Protein AF-A0A2N5XMN2-F1 (afdb_monomer_lite)

pLDDT: mean 73.24, std 20.42, range [25.7, 94.94]

Foldseek 3Di:
DPDDVQLVVQLVLLVVLVQPDDPVLSSLVSVVDDPLRSVVLVVCSVVPDDSVNSNLLSLLQSLQQLLCCLPVVDGQDPPHAPVNLVVLLFQALDFPVLVVPDDPPDDPDDDDDDDDDDDDDDPPPPPPPPTYHDPSSQVSCVVVVSDDDPGHDQLVSSVVSLVSSVVVCVSVVHDHCSPPPVNVVSSVVSNVSNVPPDDDPDPDDCDPVNLVVVLVVLVPVPDDDDPDPDDPPDDDDDDDDDDPDRPDVVSNVVSVVVNVLSCVCVVVPRDDPVCSVPDDPVVVD

InterPro domains:
  IPR010998 Integrase/recombinase, N-terminal [G3DSA:1.10.150.130] (38-196)

Structure (mmCIF, N/CA/C/O backbone):
data_AF-A0A2N5XMN2-F1
#
_entry.id   AF-A0A2N5XMN2-F1
#
loop_
_atom_site.group_PDB
_atom_site.id
_atom_site.type_symbol
_atom_site.label_atom_id
_atom_site.label_alt_id
_atom_site.label_comp_id
_atom_site.label_asym_id
_atom_site.label_entity_id
_atom_site.label_seq_id
_atom_site.pdbx_PDB_ins_code
_atom_site.Cartn_x
_atom_site.Cartn_y
_atom_site.Cartn_z
_atom_site.occupancy
_atom_site.B_iso_or_equiv
_atom_site.auth_seq_id
_atom_site.auth_comp_id
_atom_site.auth_asym_id
_atom_site.auth_atom_id
_atom_site.pdbx_PDB_model_num
ATOM 1 N N . MET A 1 1 ? -25.967 13.474 -7.944 1.00 39.44 1 MET A N 1
ATOM 2 C CA . MET A 1 1 ? -24.648 13.353 -7.290 1.00 39.44 1 MET A CA 1
ATOM 3 C C . MET A 1 1 ? -24.380 14.666 -6.585 1.00 39.44 1 MET A C 1
ATOM 5 O O . MET A 1 1 ? -24.323 15.682 -7.261 1.00 39.44 1 MET A O 1
ATOM 9 N N . ILE A 1 2 ? -24.330 14.676 -5.255 1.00 46.75 2 ILE A N 1
ATOM 10 C CA . ILE A 1 2 ? -23.926 15.871 -4.506 1.00 46.75 2 ILE A CA 1
ATOM 11 C C . ILE A 1 2 ? -22.403 15.944 -4.647 1.00 46.75 2 ILE A C 1
ATOM 13 O O . ILE A 1 2 ? -21.714 15.072 -4.123 1.00 46.75 2 ILE A O 1
ATOM 17 N N . GLN A 1 3 ? -21.891 16.904 -5.420 1.00 57.50 3 GLN A N 1
ATOM 18 C CA . GLN A 1 3 ? -20.454 17.178 -5.456 1.00 57.50 3 GLN A CA 1
ATOM 19 C C . GLN A 1 3 ? -20.042 17.704 -4.083 1.00 57.50 3 GLN A C 1
ATOM 21 O O . GLN A 1 3 ? -20.628 18.667 -3.587 1.00 57.50 3 GLN A O 1
ATOM 26 N N . ASN A 1 4 ? -19.089 17.027 -3.443 1.00 78.25 4 ASN A N 1
ATOM 27 C CA . ASN A 1 4 ? -18.505 17.488 -2.195 1.00 78.25 4 ASN A CA 1
ATOM 28 C C . ASN A 1 4 ? -17.216 18.242 -2.550 1.00 78.25 4 ASN A C 1
ATOM 30 O O . ASN A 1 4 ? -16.200 17.588 -2.797 1.00 78.25 4 ASN A O 1
ATOM 34 N N . PRO A 1 5 ? -17.231 19.589 -2.558 1.00 79.38 5 PRO A N 1
ATOM 35 C CA . PRO A 1 5 ? -16.099 20.384 -3.034 1.00 79.38 5 PRO A CA 1
ATOM 36 C C . PRO A 1 5 ? -14.819 20.139 -2.222 1.00 79.38 5 PRO A C 1
ATOM 38 O O . PRO A 1 5 ? -13.719 20.320 -2.736 1.00 79.38 5 PRO A O 1
ATOM 41 N N . VAL A 1 6 ? -14.945 19.683 -0.969 1.00 82.12 6 VAL A N 1
ATOM 42 C CA . VAL A 1 6 ? -13.801 19.313 -0.125 1.00 82.12 6 VAL A CA 1
ATOM 43 C C . VAL A 1 6 ? -13.138 18.029 -0.628 1.00 82.12 6 VAL A C 1
ATOM 45 O O . VAL A 1 6 ? -11.915 17.946 -0.684 1.00 82.12 6 VAL A O 1
ATOM 48 N N . ILE A 1 7 ? -13.930 17.028 -1.020 1.00 82.19 7 ILE A N 1
ATOM 49 C CA . ILE A 1 7 ? -13.408 15.759 -1.548 1.00 82.19 7 ILE A CA 1
ATOM 50 C C . ILE A 1 7 ? -12.783 15.975 -2.926 1.00 82.19 7 ILE A C 1
ATOM 52 O O . ILE A 1 7 ? -11.699 15.454 -3.176 1.00 82.19 7 ILE A O 1
ATOM 56 N N . ASP A 1 8 ? -13.406 16.793 -3.775 1.00 83.88 8 ASP A N 1
ATOM 57 C CA . ASP A 1 8 ? -12.879 17.113 -5.105 1.00 83.88 8 ASP A CA 1
ATOM 58 C C . ASP A 1 8 ? -11.503 17.803 -5.012 1.00 83.88 8 ASP A C 1
ATOM 60 O O . ASP A 1 8 ? -10.560 17.406 -5.698 1.00 83.88 8 ASP A O 1
ATOM 64 N N . ALA A 1 9 ? -11.339 18.754 -4.083 1.00 83.75 9 ALA A N 1
ATOM 65 C CA . ALA A 1 9 ? -10.052 19.408 -3.835 1.00 83.75 9 ALA A CA 1
ATOM 66 C C . ALA A 1 9 ? -8.975 18.429 -3.330 1.00 83.75 9 ALA A C 1
ATOM 68 O O . ALA A 1 9 ? -7.818 18.491 -3.750 1.00 83.75 9 ALA A O 1
ATOM 69 N N . LYS A 1 10 ? -9.341 17.490 -2.447 1.00 84.69 10 LYS A N 1
ATOM 70 C CA . LYS A 1 10 ? -8.421 16.443 -1.974 1.00 84.69 10 LYS A CA 1
ATOM 71 C C . LYS A 1 10 ? -8.000 15.491 -3.090 1.00 84.69 10 LYS A C 1
ATOM 73 O O . LYS A 1 10 ? -6.836 15.099 -3.137 1.00 84.69 10 LYS A O 1
ATOM 78 N N . ILE A 1 11 ? -8.918 15.126 -3.984 1.00 82.31 11 ILE A N 1
ATOM 79 C CA . ILE A 1 11 ? -8.619 14.288 -5.153 1.00 82.31 11 ILE A CA 1
ATOM 80 C C . ILE A 1 11 ? -7.582 14.981 -6.040 1.00 82.31 11 ILE A C 1
ATOM 82 O O . ILE A 1 11 ? -6.567 14.369 -6.366 1.00 82.31 11 ILE A O 1
ATOM 86 N N . GLU A 1 12 ? -7.771 16.267 -6.344 1.00 83.81 12 GLU A N 1
ATOM 87 C CA . GLU A 1 12 ? -6.815 17.044 -7.143 1.00 83.81 12 GLU A CA 1
ATOM 88 C C . GLU A 1 12 ? -5.423 17.092 -6.488 1.00 83.81 12 GLU A C 1
ATOM 90 O O . GLU A 1 12 ? -4.398 16.901 -7.149 1.00 83.81 12 GLU A O 1
ATOM 95 N N . GLN A 1 13 ? -5.370 17.277 -5.165 1.00 82.81 13 GLN A N 1
ATOM 96 C CA . GLN A 1 13 ? -4.113 17.250 -4.415 1.00 82.81 13 GLN A CA 1
ATOM 97 C C . GLN A 1 13 ? -3.420 15.882 -4.482 1.00 82.81 13 GLN A C 1
ATOM 99 O O . GLN A 1 13 ? -2.195 15.834 -4.615 1.00 82.81 13 GLN A O 1
ATOM 104 N N . LEU A 1 14 ? -4.177 14.783 -4.409 1.00 81.44 14 LEU A N 1
ATOM 105 C CA . LEU A 1 14 ? -3.651 13.418 -4.512 1.00 81.44 14 LEU A CA 1
ATOM 106 C C . LEU A 1 14 ? -3.166 13.091 -5.932 1.00 81.44 14 LEU A C 1
ATOM 108 O O . LEU A 1 14 ? -2.101 12.488 -6.086 1.00 81.44 14 LEU A O 1
ATOM 112 N N . ASP A 1 15 ? -3.879 13.539 -6.965 1.00 78.50 15 ASP A N 1
ATOM 113 C CA . ASP A 1 15 ? -3.453 13.390 -8.362 1.00 78.50 15 ASP A CA 1
ATOM 114 C C . ASP A 1 15 ? -2.147 14.160 -8.629 1.00 78.50 15 ASP A C 1
ATOM 116 O O . ASP A 1 15 ? -1.221 13.644 -9.271 1.00 78.50 15 ASP A O 1
ATOM 120 N N . GLY A 1 16 ? -2.014 15.353 -8.036 1.00 74.62 16 GLY A N 1
ATOM 121 C CA . GLY A 1 16 ? -0.799 16.173 -8.073 1.00 74.62 16 GLY A CA 1
ATOM 122 C C . GLY A 1 16 ? 0.448 15.500 -7.478 1.00 74.62 16 GLY A C 1
ATOM 123 O O . GLY A 1 16 ? 1.570 15.900 -7.792 1.00 74.62 16 GLY A O 1
ATOM 124 N N . LEU A 1 17 ? 0.290 14.436 -6.679 1.00 73.69 17 LEU A N 1
ATOM 125 C CA . LEU A 1 17 ? 1.398 13.640 -6.131 1.00 73.69 17 LEU A CA 1
ATOM 126 C C . LEU A 1 17 ? 1.978 12.621 -7.132 1.00 73.69 17 LEU A C 1
ATOM 128 O O . LEU A 1 17 ? 2.863 11.830 -6.788 1.00 73.69 17 LEU A O 1
ATOM 132 N N . GLY A 1 18 ? 1.499 12.608 -8.380 1.00 61.44 18 GLY A N 1
ATOM 133 C CA . GLY A 1 18 ? 2.014 11.734 -9.438 1.00 61.44 18 GLY A CA 1
ATOM 134 C C . GLY A 1 18 ? 1.550 10.280 -9.320 1.00 61.44 18 GLY A C 1
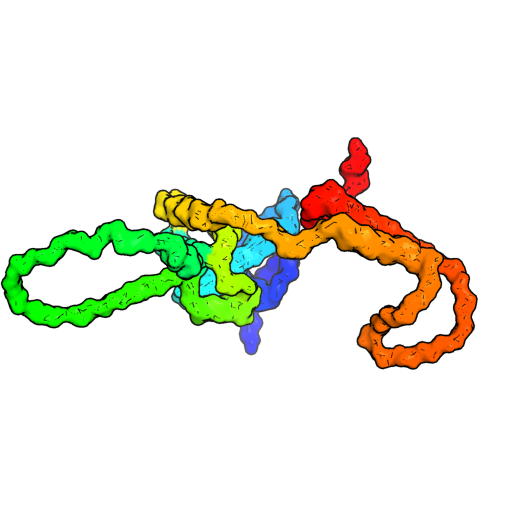ATOM 135 O O . GLY A 1 18 ? 2.073 9.387 -10.007 1.00 61.44 18 GLY A O 1
ATOM 136 N N . ALA A 1 19 ? 0.559 10.009 -8.472 1.00 61.38 19 ALA A N 1
ATOM 137 C CA . ALA A 1 19 ? -0.173 8.760 -8.511 1.00 61.38 19 ALA A CA 1
ATOM 138 C C . ALA A 1 19 ? -1.419 8.944 -9.357 1.00 61.38 19 ALA A C 1
ATOM 140 O O . ALA A 1 19 ? -2.445 9.396 -8.884 1.00 61.38 19 ALA A O 1
ATOM 141 N N . ILE A 1 20 ? -1.322 8.529 -10.615 1.00 63.88 20 ILE A N 1
ATOM 142 C CA . ILE A 1 20 ? -2.507 8.281 -11.427 1.00 63.88 20 ILE A CA 1
ATOM 143 C C . ILE A 1 20 ? -3.245 7.117 -10.754 1.00 63.88 20 ILE A C 1
ATOM 145 O O . ILE A 1 20 ? -2.835 5.955 -10.873 1.00 63.88 20 ILE A O 1
ATOM 149 N N . LEU A 1 21 ? -4.265 7.439 -9.964 1.00 65.69 21 LEU A N 1
ATOM 150 C CA . LEU A 1 21 ? -5.133 6.480 -9.295 1.00 65.69 21 LEU A CA 1
ATOM 151 C C . LEU A 1 21 ? -6.457 6.404 -10.070 1.00 65.69 21 LEU A C 1
ATOM 153 O O . LEU A 1 21 ? -6.901 7.404 -10.625 1.00 65.69 21 LEU A O 1
ATOM 157 N N . PRO A 1 22 ? -7.114 5.233 -10.136 1.00 72.44 22 PRO A N 1
ATOM 158 C CA . PRO A 1 22 ? -8.503 5.176 -10.581 1.00 72.44 22 PRO A CA 1
ATOM 159 C C . PRO A 1 22 ? -9.373 6.100 -9.716 1.00 72.44 22 PRO A C 1
ATOM 161 O O . PRO A 1 22 ? -9.159 6.152 -8.503 1.00 72.44 22 PRO A O 1
ATOM 164 N N . LEU A 1 23 ? -10.352 6.780 -10.322 1.00 72.12 23 LEU A N 1
ATOM 165 C CA . LEU A 1 23 ? -11.169 7.809 -9.661 1.00 72.12 23 LEU A CA 1
ATOM 166 C C . LEU A 1 23 ? -11.790 7.318 -8.342 1.00 72.12 23 LEU A C 1
ATOM 168 O O . LEU A 1 23 ? -11.690 7.995 -7.323 1.00 72.12 23 LEU A O 1
ATOM 172 N N . ASP A 1 24 ? -12.326 6.096 -8.319 1.00 76.12 24 ASP A N 1
ATOM 173 C CA . ASP A 1 24 ? -12.922 5.505 -7.111 1.00 76.12 24 ASP A CA 1
ATOM 174 C C . ASP A 1 24 ? -11.919 5.397 -5.952 1.00 76.12 24 ASP A C 1
ATOM 176 O O . ASP A 1 24 ? -12.262 5.610 -4.789 1.00 76.12 24 ASP A O 1
ATOM 180 N N . ARG A 1 25 ? -10.647 5.124 -6.265 1.00 78.94 25 ARG A N 1
ATOM 181 C CA . ARG A 1 25 ? -9.574 5.009 -5.272 1.00 78.94 25 ARG A CA 1
ATOM 182 C C . ARG A 1 25 ? -9.124 6.372 -4.762 1.00 78.94 25 ARG A C 1
ATOM 184 O O . ARG A 1 25 ? -8.814 6.492 -3.579 1.00 78.94 25 ARG A O 1
ATOM 191 N N . ALA A 1 26 ? -9.073 7.375 -5.636 1.00 79.38 26 ALA A N 1
ATOM 192 C CA . ALA A 1 26 ? -8.776 8.743 -5.228 1.00 79.38 26 ALA A CA 1
ATOM 193 C C . ALA A 1 26 ? -9.859 9.260 -4.268 1.00 79.38 26 ALA A C 1
ATOM 195 O O . ALA A 1 26 ? -9.528 9.783 -3.207 1.00 79.38 26 ALA A O 1
ATOM 196 N N . THR A 1 27 ? -11.134 8.992 -4.566 1.00 82.94 27 THR A N 1
ATOM 197 C CA . THR A 1 27 ? -12.270 9.332 -3.695 1.00 82.94 27 THR A CA 1
ATOM 198 C C . THR A 1 27 ? -12.190 8.638 -2.333 1.00 82.94 27 THR A C 1
ATOM 200 O O . THR A 1 27 ? -12.336 9.290 -1.299 1.00 82.94 27 THR A O 1
ATOM 203 N N . GLN A 1 28 ? -11.902 7.330 -2.304 1.00 82.50 28 GLN A N 1
ATOM 204 C CA . GLN A 1 28 ? -11.719 6.586 -1.048 1.00 82.50 28 GLN A CA 1
ATOM 205 C C . GLN A 1 28 ? -10.594 7.186 -0.194 1.00 82.50 28 GLN A C 1
ATOM 207 O O . GLN A 1 28 ? -10.786 7.461 0.989 1.00 82.50 28 GLN A O 1
ATOM 212 N N . LEU A 1 29 ? -9.432 7.456 -0.792 1.00 85.00 29 LEU A N 1
ATOM 213 C CA . LEU A 1 29 ? -8.304 8.051 -0.073 1.00 85.00 29 LEU A CA 1
ATOM 214 C C . LEU A 1 29 ? -8.588 9.477 0.398 1.00 85.00 29 LEU A C 1
ATOM 216 O O . LEU A 1 29 ? -8.233 9.813 1.523 1.00 85.00 29 LEU A O 1
ATOM 220 N N . ALA A 1 30 ? -9.261 10.290 -0.415 1.00 86.50 30 ALA A N 1
ATOM 221 C CA . ALA A 1 30 ? -9.682 11.636 -0.041 1.00 86.50 30 ALA A CA 1
ATOM 222 C C . ALA A 1 30 ? -10.625 11.632 1.174 1.00 86.50 30 ALA A C 1
ATOM 224 O O . ALA A 1 30 ? -10.563 12.536 2.006 1.00 86.50 30 ALA A O 1
ATOM 225 N N . SER A 1 31 ? -11.468 10.602 1.309 1.00 87.00 31 SER A N 1
ATOM 226 C CA . SER A 1 31 ? -12.313 10.432 2.497 1.00 87.00 31 SER A CA 1
ATOM 227 C C . SER A 1 31 ? -11.548 9.931 3.728 1.00 87.00 31 SER A C 1
ATOM 229 O O . SER A 1 31 ? -11.885 10.311 4.846 1.00 87.00 31 SER A O 1
ATOM 231 N N . LEU A 1 32 ? -10.509 9.111 3.535 1.00 87.06 32 LEU A N 1
ATOM 232 C CA . LEU A 1 32 ? -9.733 8.505 4.621 1.00 87.06 32 LEU A CA 1
ATOM 233 C C . LEU A 1 32 ? -8.690 9.457 5.229 1.00 87.06 32 LEU A C 1
ATOM 235 O O . LEU A 1 32 ? -8.435 9.417 6.438 1.00 87.06 32 LEU A O 1
ATOM 239 N N . LEU A 1 33 ? -8.024 10.244 4.384 1.00 87.81 33 LEU A N 1
ATOM 240 C CA . LEU A 1 33 ? -6.886 11.079 4.764 1.00 87.81 33 LEU A CA 1
ATOM 241 C C . LEU A 1 33 ? -7.349 12.440 5.294 1.00 87.81 33 LEU A C 1
ATOM 243 O O . LEU A 1 33 ? -8.211 13.101 4.701 1.00 87.81 33 LEU A O 1
ATOM 247 N N . SER A 1 34 ? -6.756 12.873 6.409 1.00 88.38 34 SER A N 1
ATOM 248 C CA . SER A 1 34 ? -6.935 14.240 6.904 1.00 88.38 34 SER A CA 1
ATOM 249 C C . SER A 1 34 ? -6.203 15.238 6.001 1.00 88.38 34 SER A C 1
ATOM 251 O O . SER A 1 34 ? -5.373 14.857 5.172 1.00 88.38 34 SER A O 1
ATOM 253 N N . ASP A 1 35 ? -6.501 16.526 6.161 1.00 87.81 35 ASP A N 1
ATOM 254 C CA . ASP A 1 35 ? -5.778 17.581 5.438 1.00 87.81 35 ASP A CA 1
ATOM 255 C C . ASP A 1 35 ? -4.286 17.578 5.817 1.00 87.81 35 ASP A C 1
ATOM 257 O O . ASP A 1 35 ? -3.423 17.696 4.947 1.00 87.81 35 ASP A O 1
ATOM 261 N N . ASP A 1 36 ? -3.979 17.314 7.090 1.00 86.69 36 ASP A N 1
ATOM 262 C CA . ASP A 1 36 ? -2.607 17.198 7.598 1.00 86.69 36 ASP A CA 1
ATOM 263 C C . ASP A 1 36 ? -1.856 15.994 7.006 1.00 86.69 36 ASP A C 1
ATOM 265 O O . ASP A 1 36 ? -0.665 16.093 6.691 1.00 86.69 36 ASP A O 1
ATOM 269 N N . ASP A 1 37 ? -2.537 14.859 6.790 1.00 88.81 37 ASP A N 1
ATOM 270 C CA . ASP A 1 37 ? -1.939 13.701 6.116 1.00 88.81 37 ASP A CA 1
ATOM 271 C C . ASP A 1 37 ? -1.575 14.050 4.667 1.00 88.81 37 ASP A C 1
ATOM 273 O O . ASP A 1 37 ? -0.504 13.677 4.180 1.00 88.81 37 ASP A O 1
ATOM 277 N N . ILE A 1 38 ? -2.455 14.774 3.966 1.00 87.38 38 ILE A N 1
ATOM 278 C CA . ILE A 1 38 ? -2.233 15.181 2.574 1.00 87.38 38 ILE A CA 1
ATOM 279 C C . ILE A 1 38 ? -1.092 16.200 2.489 1.00 87.38 38 ILE A C 1
ATOM 281 O O . ILE A 1 38 ? -0.233 16.083 1.606 1.00 87.38 38 ILE A O 1
ATOM 285 N N . GLU A 1 39 ? -1.012 17.148 3.426 1.00 88.69 39 GLU A N 1
ATOM 286 C CA . GLU A 1 39 ? 0.120 18.074 3.492 1.00 88.69 39 GLU A CA 1
ATOM 287 C C . GLU A 1 39 ? 1.428 17.339 3.809 1.00 88.69 39 GLU A C 1
ATOM 289 O O . GLU A 1 39 ? 2.448 17.595 3.165 1.00 88.69 39 GLU A O 1
ATOM 294 N N . THR A 1 40 ? 1.400 16.351 4.707 1.00 88.56 40 THR A N 1
ATOM 295 C CA . THR A 1 40 ? 2.560 15.496 4.998 1.00 88.56 40 THR A CA 1
ATOM 296 C C . THR A 1 40 ? 3.012 14.733 3.751 1.00 88.56 40 THR A C 1
ATOM 298 O O . THR A 1 40 ? 4.204 14.716 3.430 1.00 88.56 40 THR A O 1
ATOM 301 N N . LEU A 1 41 ? 2.085 14.150 2.981 1.00 86.31 41 LEU A N 1
ATOM 302 C CA . LEU A 1 41 ? 2.398 13.463 1.723 1.00 86.31 41 LEU A CA 1
ATOM 303 C C . LEU A 1 41 ? 3.013 14.408 0.684 1.00 86.31 41 LEU A C 1
ATOM 305 O O . LEU A 1 41 ? 3.997 14.054 0.029 1.00 86.31 41 LEU A O 1
ATOM 309 N N . ARG A 1 42 ? 2.478 15.625 0.559 1.00 85.94 42 ARG A N 1
ATOM 310 C CA . ARG A 1 42 ? 3.032 16.679 -0.303 1.00 85.94 42 ARG A CA 1
ATOM 311 C C . ARG A 1 42 ? 4.427 17.100 0.127 1.00 85.94 42 ARG A C 1
ATOM 313 O O . ARG A 1 42 ? 5.306 17.242 -0.724 1.00 85.94 42 ARG A O 1
ATOM 320 N N . HIS A 1 43 ? 4.645 17.291 1.422 1.00 85.38 43 HIS A N 1
ATOM 321 C CA . HIS A 1 43 ? 5.958 17.614 1.961 1.00 85.38 43 HIS A CA 1
ATOM 322 C C . HIS A 1 43 ? 6.965 16.503 1.638 1.00 85.38 43 HIS A C 1
ATOM 324 O O . HIS A 1 43 ? 8.042 16.783 1.116 1.00 85.38 43 HIS A O 1
ATOM 330 N N . LEU A 1 44 ? 6.603 15.236 1.860 1.00 83.75 44 LEU A N 1
ATOM 331 C CA . LEU A 1 44 ? 7.460 14.089 1.543 1.00 83.75 44 LEU A CA 1
ATOM 332 C C . LEU A 1 44 ? 7.770 13.985 0.045 1.00 83.75 44 LEU A C 1
ATOM 334 O O . LEU A 1 44 ? 8.910 13.693 -0.323 1.00 83.75 44 LEU A O 1
ATOM 338 N N . ALA A 1 45 ? 6.792 14.269 -0.817 1.00 81.81 45 ALA A N 1
ATOM 339 C CA . ALA A 1 45 ? 7.001 14.338 -2.260 1.00 81.81 45 ALA A CA 1
ATOM 340 C C . ALA A 1 45 ? 8.024 15.427 -2.633 1.00 81.81 45 ALA A C 1
ATOM 342 O O . ALA A 1 45 ? 8.962 15.164 -3.387 1.00 81.81 45 ALA A O 1
ATOM 343 N N . LYS A 1 46 ? 7.893 16.630 -2.052 1.00 81.31 46 LYS A N 1
ATOM 344 C CA . LYS A 1 46 ? 8.829 17.752 -2.252 1.00 81.31 46 LYS A CA 1
ATOM 345 C C . LYS A 1 46 ? 10.226 17.460 -1.697 1.00 81.31 46 LYS A C 1
ATOM 347 O O . LYS A 1 46 ? 11.214 17.830 -2.322 1.00 81.31 46 LYS A O 1
ATOM 352 N N . ALA A 1 47 ? 10.312 16.762 -0.566 1.00 83.31 47 ALA A N 1
ATOM 353 C CA . ALA A 1 47 ? 11.564 16.368 0.082 1.00 83.31 47 ALA A CA 1
ATOM 354 C C . ALA A 1 47 ? 12.323 15.248 -0.662 1.00 83.31 47 ALA A C 1
ATOM 356 O O . ALA A 1 47 ? 13.369 14.797 -0.200 1.00 83.31 47 ALA A O 1
ATOM 357 N N . GLY A 1 48 ? 11.819 14.793 -1.815 1.00 73.31 48 GLY A N 1
ATOM 358 C CA . GLY A 1 48 ? 12.512 13.837 -2.677 1.00 73.31 48 GLY A CA 1
ATOM 359 C C . GLY A 1 48 ? 12.130 12.375 -2.448 1.00 73.31 48 GLY A C 1
ATOM 360 O O . GLY A 1 48 ? 12.836 11.485 -2.929 1.00 73.31 48 GLY A O 1
ATOM 361 N N . MET A 1 49 ? 11.013 12.085 -1.765 1.00 79.56 49 MET A N 1
ATOM 362 C CA . MET A 1 49 ? 10.451 10.735 -1.794 1.00 79.56 49 MET A CA 1
ATOM 363 C C . MET A 1 49 ? 10.130 10.361 -3.245 1.00 79.56 49 MET A C 1
ATOM 365 O O . MET A 1 49 ? 9.336 11.017 -3.916 1.00 79.56 49 MET A O 1
ATOM 369 N N . GLY A 1 50 ? 10.745 9.286 -3.744 1.00 76.56 50 GLY A N 1
ATOM 370 C CA . GLY A 1 50 ? 10.541 8.857 -5.125 1.00 76.56 50 GLY A CA 1
ATOM 371 C C . GLY A 1 50 ? 9.063 8.585 -5.424 1.00 76.56 50 GLY A C 1
ATOM 372 O O . GLY A 1 50 ? 8.385 7.909 -4.647 1.00 76.56 50 GLY A O 1
ATOM 373 N N . ALA A 1 51 ? 8.580 9.035 -6.588 1.00 74.88 51 ALA A N 1
ATOM 374 C CA . ALA A 1 51 ? 7.179 8.897 -7.011 1.00 74.88 51 ALA A CA 1
ATOM 375 C C . ALA A 1 51 ? 6.646 7.452 -6.928 1.00 74.88 51 ALA A C 1
ATOM 377 O O . ALA A 1 51 ? 5.459 7.220 -6.710 1.00 74.88 51 ALA A O 1
ATOM 378 N N . ASN A 1 52 ? 7.525 6.455 -7.071 1.00 78.31 52 ASN A N 1
ATOM 379 C CA . ASN A 1 52 ? 7.158 5.053 -6.902 1.00 78.31 52 ASN A CA 1
ATOM 380 C C . ASN A 1 52 ? 6.825 4.685 -5.448 1.00 78.31 52 ASN A C 1
ATOM 382 O O . ASN A 1 52 ? 5.872 3.949 -5.217 1.00 78.31 52 ASN A O 1
ATOM 386 N N . SER A 1 53 ? 7.588 5.188 -4.477 1.00 82.88 53 SER A N 1
ATOM 387 C CA . SER A 1 53 ? 7.339 4.947 -3.052 1.00 82.88 53 SER A CA 1
ATOM 388 C C . SER A 1 53 ? 6.032 5.599 -2.614 1.00 82.88 53 SER A C 1
ATOM 390 O O . SER A 1 53 ? 5.222 4.956 -1.952 1.00 82.88 53 SER A O 1
ATOM 392 N N . LEU A 1 54 ? 5.781 6.826 -3.078 1.00 83.69 54 LEU A N 1
ATOM 393 C CA . LEU A 1 54 ? 4.543 7.553 -2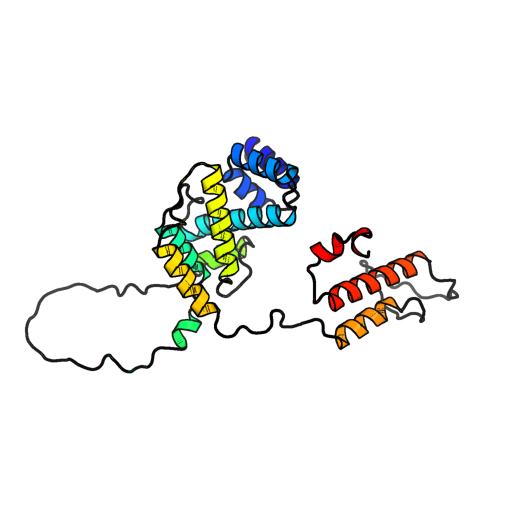.804 1.00 83.69 54 LEU A CA 1
ATOM 394 C C . LEU A 1 54 ? 3.327 6.828 -3.402 1.00 83.69 54 LEU A C 1
ATOM 396 O O . LEU A 1 54 ? 2.355 6.545 -2.701 1.00 83.69 54 LEU A O 1
ATOM 400 N N . ARG A 1 55 ? 3.422 6.404 -4.670 1.00 81.88 55 ARG A N 1
ATOM 401 C CA . ARG A 1 55 ? 2.390 5.585 -5.325 1.00 81.88 55 ARG A CA 1
ATOM 402 C C . ARG A 1 55 ? 2.159 4.254 -4.608 1.00 81.88 55 ARG A C 1
ATOM 404 O O . ARG A 1 55 ? 1.016 3.824 -4.478 1.00 81.88 55 ARG A O 1
ATOM 411 N N . ALA A 1 56 ? 3.222 3.596 -4.147 1.00 85.06 56 ALA A N 1
ATOM 412 C CA . ALA A 1 56 ? 3.125 2.340 -3.411 1.00 85.06 56 ALA A CA 1
ATOM 413 C C . ALA A 1 56 ? 2.434 2.518 -2.051 1.00 85.06 56 ALA A C 1
ATOM 415 O O . ALA A 1 56 ? 1.636 1.661 -1.674 1.00 85.06 56 ALA A O 1
ATOM 416 N N . LEU A 1 57 ? 2.709 3.623 -1.351 1.00 88.12 57 LEU A N 1
ATOM 417 C CA . LEU A 1 57 ? 2.057 3.978 -0.095 1.00 88.12 57 LEU A CA 1
ATOM 418 C C . LEU A 1 57 ? 0.564 4.251 -0.307 1.00 88.12 57 LEU A C 1
ATOM 420 O O . LEU A 1 57 ? -0.257 3.562 0.289 1.00 88.12 57 LEU A O 1
ATOM 424 N N . MET A 1 58 ? 0.191 5.142 -1.231 1.00 87.81 58 MET A N 1
ATOM 425 C CA . MET A 1 58 ? -1.226 5.413 -1.530 1.00 87.81 58 MET A CA 1
ATOM 426 C C . MET A 1 58 ? -1.974 4.168 -2.016 1.00 87.81 58 MET A C 1
ATOM 428 O O . MET A 1 58 ? -3.112 3.928 -1.617 1.00 87.81 58 MET A O 1
ATOM 432 N N . SER A 1 59 ? -1.335 3.328 -2.836 1.00 87.56 59 SER A N 1
ATOM 433 C CA . SER A 1 59 ? -1.940 2.068 -3.272 1.00 87.56 59 SER A CA 1
ATOM 434 C C . SER A 1 59 ? -2.189 1.106 -2.111 1.00 87.56 59 SER A C 1
ATOM 436 O O . SER A 1 59 ? -3.167 0.362 -2.154 1.00 87.56 59 SER A O 1
ATOM 438 N N . ASP A 1 60 ? -1.309 1.070 -1.112 1.00 92.06 60 ASP A N 1
ATOM 439 C CA . ASP A 1 60 ? -1.499 0.212 0.056 1.00 92.06 60 ASP A CA 1
ATOM 440 C C . ASP A 1 60 ? -2.601 0.729 0.967 1.00 92.06 60 ASP A C 1
ATOM 442 O O . ASP A 1 60 ? -3.365 -0.074 1.492 1.00 92.06 60 ASP A O 1
ATOM 446 N N . LEU A 1 61 ? -2.725 2.046 1.106 1.00 90.44 61 LEU A N 1
ATOM 447 C CA . LEU A 1 61 ? -3.797 2.662 1.880 1.00 90.44 61 LEU A CA 1
ATOM 448 C C . LEU A 1 61 ? -5.160 2.441 1.241 1.00 90.44 61 LEU A C 1
ATOM 450 O O . LEU A 1 61 ? -6.075 2.001 1.925 1.00 90.44 61 LEU A O 1
ATOM 454 N N . GLY A 1 62 ? -5.269 2.628 -0.077 1.00 89.94 62 GLY A N 1
ATOM 455 C CA . GLY A 1 62 ? -6.512 2.336 -0.793 1.00 89.94 62 GLY A CA 1
ATOM 456 C C . GLY A 1 62 ? -6.888 0.856 -0.686 1.00 89.94 62 GLY A C 1
ATOM 457 O O . GLY A 1 62 ? -8.058 0.512 -0.557 1.00 89.94 62 GLY A O 1
ATOM 458 N N . TYR A 1 63 ? -5.892 -0.035 -0.666 1.00 92.19 63 TYR A N 1
ATOM 459 C CA . TYR A 1 63 ? -6.137 -1.450 -0.409 1.00 92.19 63 TYR A CA 1
ATOM 460 C C . TYR A 1 63 ? -6.619 -1.716 1.024 1.00 92.19 63 TYR A C 1
ATOM 462 O O . TYR A 1 63 ? -7.550 -2.495 1.208 1.00 92.19 63 TYR A O 1
ATOM 470 N N . LEU A 1 64 ? -5.971 -1.129 2.037 1.00 93.69 64 LEU A N 1
ATOM 471 C CA . LEU A 1 64 ? -6.333 -1.319 3.446 1.00 93.69 64 LEU A CA 1
ATOM 472 C C . LEU A 1 64 ? -7.747 -0.808 3.733 1.00 93.69 64 LEU A C 1
ATOM 474 O O . LEU A 1 64 ? -8.500 -1.501 4.409 1.00 93.69 64 LEU A O 1
ATOM 478 N N . GLU A 1 65 ? -8.110 0.342 3.167 1.00 91.62 65 GLU A N 1
ATOM 479 C CA . GLU A 1 65 ? -9.451 0.923 3.256 1.00 91.62 65 GLU A CA 1
ATOM 480 C C . GLU A 1 65 ? -10.503 0.012 2.624 1.00 91.62 65 GLU A C 1
ATOM 482 O O . GLU A 1 65 ? -11.454 -0.396 3.288 1.00 91.62 65 GLU A O 1
ATOM 487 N N . GLY A 1 66 ? -10.297 -0.394 1.365 1.00 91.69 66 GLY A N 1
ATOM 488 C CA . GLY A 1 66 ? -11.219 -1.307 0.692 1.00 91.69 66 GLY A CA 1
ATOM 489 C C . GLY A 1 66 ? -11.332 -2.656 1.406 1.00 91.69 66 GLY A C 1
ATOM 490 O O . GLY A 1 66 ? -12.418 -3.227 1.489 1.00 91.69 66 GLY A O 1
ATOM 491 N N . TRP A 1 67 ? -10.237 -3.152 1.995 1.00 94.44 67 TRP A N 1
ATOM 492 C CA . TRP A 1 67 ? -10.270 -4.361 2.818 1.00 94.44 67 TRP A CA 1
ATOM 493 C C . TRP A 1 67 ? -11.043 -4.160 4.119 1.00 94.44 67 TRP A C 1
ATOM 495 O O . TRP A 1 67 ? -11.799 -5.056 4.484 1.00 94.44 67 TRP A O 1
ATOM 505 N N . ALA A 1 68 ? -10.886 -3.032 4.811 1.00 93.12 68 ALA A N 1
ATOM 506 C CA . ALA A 1 68 ? -11.649 -2.746 6.022 1.00 93.12 68 ALA A CA 1
ATOM 507 C C . ALA A 1 68 ? -13.151 -2.674 5.704 1.00 93.12 68 ALA A C 1
ATOM 509 O O . ALA A 1 68 ? -13.941 -3.403 6.306 1.00 93.12 68 ALA A O 1
ATOM 510 N N . LEU A 1 69 ? -13.528 -1.924 4.667 1.00 91.69 69 LEU A N 1
ATOM 511 C CA . LEU A 1 69 ? -14.916 -1.838 4.214 1.00 91.69 69 LEU A CA 1
ATOM 512 C C . LEU A 1 69 ? -15.487 -3.216 3.864 1.00 91.69 69 LEU A C 1
ATOM 514 O O . LEU A 1 69 ? -16.580 -3.553 4.306 1.00 91.69 69 LEU A O 1
ATOM 518 N N . ALA A 1 70 ? -14.733 -4.052 3.147 1.00 91.94 70 ALA A N 1
ATOM 519 C CA . ALA A 1 70 ? -15.183 -5.397 2.798 1.00 91.94 70 ALA A CA 1
ATOM 520 C C . ALA A 1 70 ? -15.234 -6.353 4.008 1.00 91.94 70 ALA A C 1
ATOM 522 O O . ALA A 1 70 ? -16.151 -7.156 4.125 1.00 91.94 70 ALA A O 1
ATOM 523 N N . ALA A 1 71 ? -14.250 -6.302 4.913 1.00 91.75 71 ALA A N 1
ATOM 524 C CA . ALA A 1 71 ? -14.069 -7.307 5.965 1.00 91.75 71 ALA A CA 1
ATOM 525 C C . ALA A 1 71 ? -14.765 -6.982 7.293 1.00 91.75 71 ALA A C 1
ATOM 527 O O . ALA A 1 71 ? -14.992 -7.900 8.093 1.00 91.75 71 ALA A O 1
ATOM 528 N N . ILE A 1 72 ? -15.009 -5.704 7.581 1.00 92.81 72 ILE A N 1
ATOM 529 C CA . ILE A 1 72 ? -15.666 -5.237 8.811 1.00 92.81 72 ILE A CA 1
ATOM 530 C C . ILE A 1 72 ? -16.831 -4.274 8.548 1.00 92.81 72 ILE A C 1
ATOM 532 O O . ILE A 1 72 ? -17.539 -3.938 9.491 1.00 92.81 72 ILE A O 1
ATOM 536 N N . GLY A 1 73 ? -17.071 -3.864 7.296 1.00 89.94 73 GLY A N 1
ATOM 537 C CA . GLY A 1 73 ? -18.199 -2.998 6.934 1.00 89.94 73 GLY A CA 1
ATOM 538 C C . GLY A 1 73 ? -17.997 -1.518 7.262 1.00 89.94 73 GLY A C 1
ATOM 539 O O . GLY A 1 73 ? -18.894 -0.715 7.026 1.00 89.94 73 GLY A O 1
ATOM 540 N N . THR A 1 74 ? -16.839 -1.142 7.805 1.00 89.81 74 THR A N 1
ATOM 541 C CA . THR A 1 74 ? -16.525 0.230 8.217 1.00 89.81 74 THR A CA 1
ATOM 542 C C . THR A 1 74 ? -15.212 0.700 7.594 1.00 89.81 74 THR A C 1
ATOM 544 O O . THR A 1 74 ? -14.361 -0.143 7.290 1.00 89.81 74 THR A O 1
ATOM 547 N N . PRO A 1 75 ? -15.011 2.025 7.450 1.00 88.75 75 PRO A N 1
ATOM 548 C CA . PRO A 1 75 ? -13.715 2.597 7.094 1.00 88.75 75 PRO A CA 1
ATOM 549 C C . PRO A 1 75 ? -12.593 2.113 8.015 1.00 88.75 75 PRO A C 1
ATOM 551 O O . PRO A 1 75 ? -12.850 1.655 9.138 1.00 88.75 75 PRO A O 1
ATOM 554 N N . LEU A 1 76 ? -11.346 2.228 7.554 1.00 89.38 76 LEU A N 1
ATOM 555 C CA . LEU A 1 76 ? -10.174 1.829 8.328 1.00 89.38 76 LEU A CA 1
ATOM 556 C C . LEU A 1 76 ? -10.156 2.585 9.673 1.00 89.38 76 LEU A C 1
ATOM 558 O O . LEU A 1 76 ? -10.139 3.817 9.672 1.00 89.38 76 LEU A O 1
ATOM 562 N N . PRO A 1 77 ? -10.182 1.887 10.824 1.00 87.19 77 PRO A N 1
ATOM 563 C CA . PRO A 1 77 ? -10.280 2.542 12.122 1.00 87.19 77 PRO A CA 1
ATOM 564 C C . PRO A 1 77 ? -8.941 3.129 12.571 1.00 87.19 77 PRO A C 1
ATOM 566 O O . PRO A 1 77 ? -7.866 2.607 12.257 1.00 87.19 77 PRO A O 1
ATOM 569 N N . TRP A 1 78 ? -9.037 4.184 13.379 1.00 85.56 78 TRP A N 1
ATOM 570 C CA . TRP A 1 78 ? -7.909 4.897 13.970 1.00 85.56 78 TRP A CA 1
ATOM 571 C C . TRP A 1 78 ? -8.196 5.112 15.467 1.00 85.56 78 TRP A C 1
ATOM 573 O O . TRP A 1 78 ? -9.170 5.796 15.783 1.00 85.56 78 TRP A O 1
ATOM 583 N N . PRO A 1 79 ? -7.402 4.544 16.395 1.00 89.12 79 PRO A N 1
ATOM 584 C CA . PRO A 1 79 ? -6.257 3.660 16.167 1.00 89.12 79 PRO A CA 1
ATOM 585 C C . PRO A 1 79 ? -6.667 2.254 15.694 1.00 89.12 79 PRO A C 1
ATOM 587 O O . PRO A 1 79 ? -7.757 1.766 15.987 1.00 89.12 79 PRO A O 1
ATOM 590 N N . ALA A 1 80 ? -5.760 1.576 14.990 1.00 89.38 80 ALA A N 1
ATOM 591 C CA . ALA A 1 80 ? -5.944 0.201 14.542 1.00 89.38 80 ALA A CA 1
ATOM 592 C C . ALA A 1 80 ? -5.944 -0.776 15.734 1.00 89.38 80 ALA A C 1
ATOM 594 O O . ALA A 1 80 ? -4.906 -0.926 16.398 1.00 89.38 80 ALA A O 1
ATOM 595 N N . PRO A 1 81 ? -7.057 -1.483 16.003 1.00 91.31 81 PRO A N 1
ATOM 596 C CA . PRO A 1 81 ? -7.113 -2.417 17.112 1.00 91.31 81 PRO A CA 1
ATOM 597 C C . PRO A 1 81 ? -6.342 -3.706 16.769 1.00 91.31 81 PRO A C 1
ATOM 599 O O . PRO A 1 81 ? -6.223 -4.114 15.609 1.00 91.31 81 PRO A O 1
ATOM 602 N N . GLN A 1 82 ? -5.750 -4.336 17.788 1.00 92.81 82 GLN A N 1
ATOM 603 C CA . GLN A 1 82 ? -4.825 -5.464 17.608 1.00 92.81 82 GLN A CA 1
ATOM 604 C C . GLN A 1 82 ? -5.471 -6.659 16.896 1.00 92.81 82 GLN A C 1
ATOM 606 O O . GLN A 1 82 ? -4.844 -7.308 16.057 1.00 92.81 82 GLN A O 1
ATOM 611 N N . ASP A 1 83 ? -6.719 -6.956 17.239 1.00 91.88 83 ASP A N 1
ATOM 612 C CA . ASP A 1 83 ? -7.525 -8.022 16.652 1.00 91.88 83 ASP A CA 1
ATOM 613 C C . ASP A 1 83 ? -7.766 -7.801 15.154 1.00 91.88 83 ASP A C 1
ATOM 615 O O . ASP A 1 83 ? -7.674 -8.753 14.378 1.00 91.88 83 ASP A O 1
ATOM 619 N N . LEU A 1 84 ? -7.971 -6.553 14.722 1.00 93.00 84 LEU A N 1
ATOM 620 C CA . LEU A 1 84 ? -8.098 -6.214 13.308 1.00 93.00 84 LEU A CA 1
ATOM 621 C C . LEU A 1 84 ? -6.781 -6.424 12.558 1.00 93.00 84 LEU A C 1
ATOM 623 O O . LEU A 1 84 ? -6.789 -6.961 11.451 1.00 93.00 84 LEU A O 1
ATOM 627 N N . ILE A 1 85 ? -5.642 -6.075 13.161 1.00 93.69 85 ILE A N 1
ATOM 628 C CA . ILE A 1 85 ? -4.333 -6.330 12.543 1.00 93.69 85 ILE A CA 1
ATOM 629 C C . ILE A 1 85 ? -4.079 -7.841 12.420 1.00 93.69 85 ILE A C 1
ATOM 631 O O . ILE A 1 85 ? -3.624 -8.321 11.380 1.00 93.69 85 ILE A O 1
ATOM 635 N N . LEU A 1 86 ? -4.423 -8.624 13.446 1.00 92.06 86 LEU A N 1
ATOM 636 C CA . LEU A 1 86 ? -4.328 -10.085 13.392 1.00 92.06 86 LEU A CA 1
ATOM 637 C C . LEU A 1 86 ? -5.293 -10.685 12.357 1.00 92.06 86 LEU A C 1
ATOM 639 O O . LEU A 1 86 ? -4.908 -11.602 11.629 1.00 92.06 86 LEU A O 1
ATOM 643 N N . LYS A 1 87 ? -6.512 -10.141 12.233 1.00 92.81 87 LYS A N 1
ATOM 644 C CA . LYS A 1 87 ? -7.480 -10.512 11.190 1.00 92.81 87 LYS A CA 1
ATOM 645 C C . LYS A 1 87 ? -6.927 -10.219 9.798 1.00 92.81 87 LYS A C 1
ATOM 647 O O . LYS A 1 87 ? -7.021 -11.077 8.923 1.00 92.81 87 LYS A O 1
ATOM 652 N N . PHE A 1 88 ? -6.295 -9.060 9.602 1.00 94.00 88 PHE A N 1
ATOM 653 C CA . PHE A 1 88 ? -5.617 -8.714 8.354 1.00 94.00 88 PHE A CA 1
ATOM 654 C C . PHE A 1 88 ? -4.559 -9.758 7.998 1.00 94.00 88 PHE A C 1
ATOM 656 O O . PHE A 1 88 ? -4.602 -10.331 6.911 1.00 94.00 88 PHE A O 1
ATOM 663 N N . ILE A 1 89 ? -3.656 -10.068 8.930 1.00 92.69 89 ILE A N 1
ATOM 664 C CA . ILE A 1 89 ? -2.602 -11.069 8.730 1.00 92.69 89 ILE A CA 1
ATOM 665 C C . ILE A 1 89 ? -3.210 -12.427 8.364 1.00 92.69 89 ILE A C 1
ATOM 667 O O . ILE A 1 89 ? -2.805 -13.028 7.370 1.00 92.69 89 ILE A O 1
ATOM 671 N N . ALA A 1 90 ? -4.222 -12.880 9.109 1.00 90.50 90 ALA A N 1
ATOM 672 C CA . ALA A 1 90 ? -4.894 -14.150 8.855 1.00 90.50 90 ALA A CA 1
ATOM 673 C C . ALA A 1 90 ? -5.572 -14.189 7.477 1.00 90.50 90 ALA A C 1
ATOM 675 O O . ALA A 1 90 ? -5.409 -15.165 6.754 1.00 90.50 90 ALA A O 1
ATOM 676 N N . HIS A 1 91 ? -6.276 -13.126 7.076 1.00 91.44 91 HIS A N 1
ATOM 677 C CA . HIS A 1 91 ? -6.907 -13.052 5.755 1.00 91.44 91 HIS A CA 1
ATOM 678 C C . HIS A 1 91 ? -5.880 -13.177 4.619 1.00 91.44 91 HIS A C 1
ATOM 680 O O . HIS A 1 91 ? -6.183 -13.738 3.572 1.00 91.44 91 HIS A O 1
ATOM 686 N N . HIS A 1 92 ? -4.670 -12.647 4.808 1.00 91.56 92 HIS A N 1
ATOM 687 C CA . HIS A 1 92 ? -3.718 -12.473 3.713 1.00 91.56 92 HIS A CA 1
ATOM 688 C C . HIS A 1 92 ? -2.640 -13.551 3.649 1.00 91.56 92 HIS A C 1
ATOM 690 O O . HIS A 1 92 ? -2.118 -13.791 2.565 1.00 91.56 92 HIS A O 1
ATOM 696 N N . LEU A 1 93 ? -2.288 -14.171 4.775 1.00 88.69 93 LEU A N 1
ATOM 697 C CA . LEU A 1 93 ? -1.200 -15.151 4.850 1.00 88.69 93 LEU A CA 1
ATOM 698 C C . LEU A 1 93 ? -1.680 -16.586 5.055 1.00 88.69 93 LEU A C 1
ATOM 700 O O . LEU A 1 93 ? -0.866 -17.503 4.981 1.00 88.69 93 LEU A O 1
ATOM 704 N N . TRP A 1 94 ? -2.969 -16.798 5.320 1.00 83.75 94 TRP A N 1
ATOM 705 C CA . TRP A 1 94 ? -3.495 -18.148 5.439 1.00 83.75 94 TRP A CA 1
ATOM 706 C C . TRP A 1 94 ? -3.525 -18.850 4.082 1.00 83.75 94 TRP A C 1
ATOM 708 O O . TRP A 1 94 ? -4.129 -18.355 3.129 1.00 83.75 94 TRP A O 1
ATOM 718 N N . ASP A 1 95 ? -2.919 -20.032 4.033 1.00 72.12 95 ASP A N 1
ATOM 719 C CA . ASP A 1 95 ? -2.963 -20.932 2.889 1.00 72.12 95 ASP A CA 1
ATOM 720 C C . ASP A 1 95 ? -3.680 -22.235 3.283 1.00 72.12 95 ASP A C 1
ATOM 722 O O . ASP A 1 95 ? -3.131 -23.011 4.073 1.00 72.12 95 ASP A O 1
ATOM 726 N N . PRO A 1 96 ? -4.885 -22.514 2.751 1.00 63.66 96 PRO A N 1
ATOM 727 C CA . PRO A 1 96 ? -5.596 -23.754 3.050 1.00 63.66 96 PRO A CA 1
ATOM 728 C C . PRO A 1 96 ? -4.868 -25.000 2.522 1.00 63.66 96 PRO A C 1
ATOM 730 O O . PRO A 1 96 ? -5.056 -26.082 3.073 1.00 63.66 96 PRO A O 1
ATOM 733 N N . SER A 1 97 ? -4.014 -24.864 1.497 1.00 59.00 97 SER A N 1
ATOM 734 C CA . SER A 1 97 ? -3.256 -25.983 0.917 1.00 59.00 97 SER A CA 1
ATOM 735 C C . SER A 1 97 ? -2.024 -26.371 1.742 1.00 59.00 97 SER A C 1
ATOM 737 O O . SER A 1 97 ? -1.579 -27.518 1.696 1.00 59.00 97 SER A O 1
ATOM 739 N N . ALA A 1 98 ? -1.511 -25.455 2.571 1.00 55.88 98 ALA A N 1
ATOM 740 C CA . ALA A 1 98 ? -0.388 -25.722 3.465 1.00 55.88 98 ALA A CA 1
ATOM 741 C C . ALA A 1 98 ? -0.775 -26.610 4.663 1.00 55.88 98 ALA A C 1
ATOM 743 O O . ALA A 1 98 ? 0.080 -27.324 5.186 1.00 55.88 98 ALA A O 1
ATOM 744 N N . THR A 1 99 ? -2.047 -26.602 5.084 1.00 49.75 99 THR A N 1
ATOM 745 C CA . THR A 1 99 ? -2.556 -27.453 6.178 1.00 49.75 99 THR A CA 1
ATOM 746 C C . THR A 1 99 ? -2.755 -28.908 5.741 1.00 49.75 99 THR A C 1
ATOM 748 O O . THR A 1 99 ? -2.612 -29.816 6.552 1.00 49.75 99 THR A O 1
ATOM 751 N N . SER A 1 100 ? -3.020 -29.157 4.454 1.00 39.53 100 SER A N 1
ATOM 752 C CA . SER A 1 100 ? -3.205 -30.511 3.905 1.00 39.53 100 SER A CA 1
ATOM 753 C C . SER A 1 100 ? -1.905 -31.319 3.797 1.00 39.53 100 SER A C 1
ATOM 755 O O . SER A 1 100 ? -1.960 -32.525 3.577 1.00 39.53 100 SER A O 1
ATOM 757 N N . ALA A 1 101 ? -0.744 -30.667 3.923 1.00 45.19 101 ALA A N 1
ATOM 758 C CA . ALA A 1 101 ? 0.560 -31.278 3.676 1.00 45.19 101 ALA A CA 1
ATOM 759 C C . ALA A 1 101 ? 1.291 -31.770 4.939 1.00 45.19 101 ALA A C 1
ATOM 761 O O . ALA A 1 101 ? 2.352 -32.367 4.798 1.00 45.19 101 ALA A O 1
ATOM 762 N N . GLU A 1 102 ? 0.780 -31.547 6.157 1.00 39.88 102 GLU A N 1
ATOM 763 C CA . GLU A 1 102 ? 1.452 -32.031 7.375 1.00 39.88 102 GLU A CA 1
ATOM 764 C C . GLU A 1 102 ? 0.517 -32.059 8.600 1.00 39.88 102 GLU A C 1
ATOM 766 O O . GLU A 1 102 ? 0.437 -31.114 9.381 1.00 39.88 102 GLU A O 1
ATOM 771 N N . VAL A 1 103 ? -0.160 -33.193 8.795 1.00 38.12 103 VAL A N 1
ATOM 772 C CA . VAL A 1 103 ? -0.414 -33.757 10.130 1.00 38.12 103 VAL A CA 1
ATOM 773 C C . VAL A 1 103 ? -0.116 -35.255 10.012 1.00 38.12 103 VAL A C 1
ATOM 775 O O . VAL A 1 103 ? -0.878 -35.958 9.345 1.00 38.12 103 VAL A O 1
ATOM 778 N N . PRO A 1 104 ? 0.975 -35.785 10.597 1.00 33.62 104 PRO A N 1
ATOM 779 C CA . PRO A 1 104 ? 1.092 -37.223 10.756 1.00 33.62 104 PRO A CA 1
ATOM 780 C C . PRO A 1 104 ? -0.039 -37.670 11.684 1.00 33.62 104 PRO A C 1
ATOM 782 O O . PRO A 1 104 ? -0.145 -37.214 12.822 1.00 33.62 104 PRO A O 1
ATOM 785 N N . ALA A 1 105 ? -0.905 -38.539 11.170 1.00 35.09 105 ALA A N 1
ATOM 786 C CA . ALA A 1 105 ? -2.103 -39.066 11.817 1.00 35.09 105 ALA A CA 1
ATOM 787 C C . ALA A 1 105 ? -1.808 -40.034 12.986 1.00 35.09 105 ALA A C 1
ATOM 789 O O . ALA A 1 105 ? -2.450 -41.070 13.125 1.00 35.09 105 ALA A O 1
ATOM 790 N N . ALA A 1 106 ? -0.833 -39.722 13.836 1.00 35.84 106 ALA A N 1
ATOM 791 C CA . ALA A 1 106 ? -0.451 -40.562 14.961 1.00 35.84 106 ALA A CA 1
ATOM 792 C C . ALA A 1 106 ? -0.063 -39.698 16.164 1.00 35.84 106 ALA A C 1
ATOM 794 O O . ALA A 1 106 ? 1.104 -39.352 16.305 1.00 35.84 106 ALA A O 1
ATOM 795 N N . THR A 1 107 ? -1.045 -39.311 16.991 1.00 35.47 107 THR A N 1
ATOM 796 C CA . THR A 1 107 ? -0.926 -39.099 18.462 1.00 35.47 107 THR A CA 1
ATOM 797 C C . THR A 1 107 ? -2.228 -38.586 19.103 1.00 35.47 107 THR A C 1
ATOM 799 O O . THR A 1 107 ? -2.214 -37.715 19.961 1.00 35.47 107 THR A O 1
ATOM 802 N N . VAL A 1 108 ? -3.384 -39.146 18.740 1.00 33.97 108 VAL A N 1
ATOM 803 C CA . VAL A 1 108 ? -4.593 -39.061 19.589 1.00 33.97 108 VAL A CA 1
ATOM 804 C C . VAL A 1 108 ? -5.391 -40.352 19.434 1.00 33.97 108 VAL A C 1
ATOM 806 O O . VAL A 1 108 ? -6.452 -40.404 18.823 1.00 33.97 108 VAL A O 1
ATOM 809 N N . ALA A 1 109 ? -4.813 -41.434 19.945 1.00 32.97 109 ALA A N 1
ATOM 810 C CA . ALA A 1 109 ? -5.517 -42.677 20.217 1.00 32.97 109 ALA A CA 1
ATOM 811 C C . ALA A 1 109 ? -4.998 -43.203 21.560 1.00 32.97 109 ALA A C 1
ATOM 813 O O . ALA A 1 109 ? -3.885 -43.718 21.620 1.00 32.97 109 ALA A O 1
ATOM 814 N N . ALA A 1 110 ? -5.811 -42.973 22.594 1.00 32.00 110 ALA A N 1
ATOM 815 C CA . ALA A 1 110 ? -5.751 -43.376 24.008 1.00 32.00 110 ALA A CA 1
ATOM 816 C C . ALA A 1 110 ? -6.022 -42.100 24.825 1.00 32.00 110 ALA A C 1
ATOM 818 O O . ALA A 1 110 ? -5.294 -41.128 24.688 1.00 32.00 110 ALA A O 1
ATOM 819 N N . GLU A 1 111 ? -7.096 -41.962 25.594 1.00 27.28 111 GLU A N 1
ATOM 820 C CA . GLU A 1 111 ? -7.727 -42.955 26.455 1.00 27.28 111 GLU A CA 1
ATOM 821 C C . GLU A 1 111 ? -9.256 -42.850 26.377 1.00 27.28 111 GLU A C 1
ATOM 823 O O . GLU A 1 111 ? -9.839 -41.771 26.473 1.00 27.28 111 GLU A O 1
ATOM 828 N N . VAL A 1 112 ? -9.903 -44.004 26.225 1.00 34.09 112 VAL A N 1
ATOM 829 C CA . VAL A 1 112 ? -11.312 -44.198 26.558 1.00 34.09 112 VAL A CA 1
ATOM 830 C C . VAL A 1 112 ? -11.310 -45.122 27.767 1.00 34.09 112 VAL A C 1
ATOM 832 O O . VAL A 1 112 ? -10.941 -46.285 27.634 1.00 34.09 112 VAL A O 1
ATOM 835 N N . SER A 1 113 ? -11.712 -44.604 28.923 1.00 30.78 113 SER A N 1
ATOM 836 C CA . SER A 1 113 ? -12.198 -45.409 30.042 1.00 30.78 113 SER A CA 1
ATOM 837 C C . SER A 1 113 ? -13.406 -44.710 30.648 1.00 30.78 113 SER A C 1
ATOM 839 O O . SER A 1 113 ? -13.411 -43.501 30.868 1.00 30.78 113 SER A O 1
ATOM 841 N N . ALA A 1 114 ? -14.455 -45.506 30.800 1.00 34.38 114 ALA A N 1
ATOM 842 C CA . A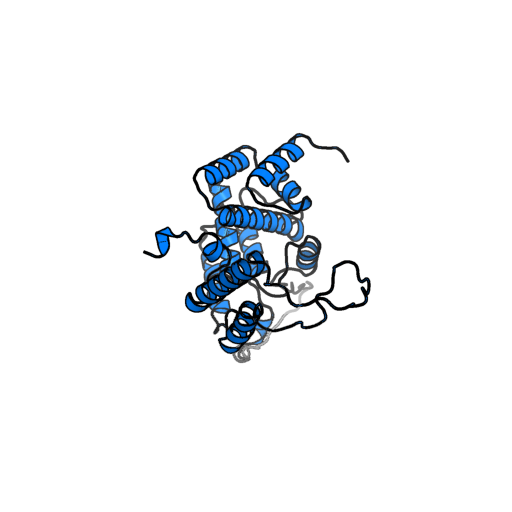LA A 1 114 ? -15.806 -45.139 31.173 1.00 34.38 114 ALA A CA 1
ATOM 843 C C . ALA A 1 114 ? -15.922 -44.680 32.636 1.00 34.38 114 ALA A C 1
ATOM 845 O O . ALA A 1 114 ? -15.189 -45.164 33.488 1.00 34.38 114 ALA A O 1
ATOM 846 N N . GLU A 1 115 ? -16.889 -43.810 32.937 1.00 27.80 115 GLU A N 1
ATOM 847 C CA . GLU A 1 115 ? -18.158 -44.206 33.573 1.00 27.80 115 GLU A CA 1
ATOM 848 C C . GLU A 1 115 ? -19.049 -42.990 33.901 1.00 27.80 115 GLU A C 1
ATOM 850 O O . GLU A 1 115 ? -18.585 -41.948 34.351 1.00 27.80 115 GLU A O 1
ATOM 855 N N . ASN A 1 116 ? -20.356 -43.221 33.734 1.00 26.91 116 ASN A N 1
ATOM 856 C CA . ASN A 1 116 ? -21.507 -42.582 34.381 1.00 26.91 116 ASN A CA 1
ATOM 857 C C . ASN A 1 116 ? -21.947 -41.151 34.017 1.00 26.91 116 ASN A C 1
ATOM 859 O O . ASN A 1 116 ? -21.273 -40.159 34.262 1.00 26.91 116 ASN A O 1
ATOM 863 N N . GLY A 1 117 ? -23.230 -41.071 33.636 1.00 25.70 117 GLY A N 1
ATOM 864 C CA . GLY A 1 117 ? -24.117 -40.002 34.101 1.00 25.70 117 GLY A CA 1
ATOM 865 C C . GLY A 1 117 ? -24.693 -39.094 33.021 1.00 25.70 117 GLY A C 1
ATOM 866 O O . GLY A 1 117 ? -24.083 -38.110 32.631 1.00 25.70 117 GLY A O 1
ATOM 867 N N . MET A 1 118 ? -25.918 -39.413 32.602 1.00 28.11 118 MET A N 1
ATOM 868 C CA . MET A 1 118 ? -26.966 -38.494 32.132 1.00 28.11 118 MET A CA 1
ATOM 869 C C . MET A 1 118 ? -26.751 -37.014 32.524 1.00 28.11 118 MET A C 1
ATOM 871 O O . MET A 1 118 ? -26.536 -36.760 33.703 1.00 28.11 118 MET A O 1
ATOM 875 N N . VAL A 1 119 ? -26.920 -36.068 31.580 1.00 29.16 119 VAL A N 1
ATOM 876 C CA . VAL A 1 119 ? -27.641 -34.772 31.725 1.00 29.16 119 VAL A CA 1
ATOM 877 C C . VAL A 1 119 ? -27.445 -33.889 30.471 1.00 29.16 119 VAL A C 1
ATOM 879 O O . VAL A 1 119 ? -26.344 -33.483 30.129 1.00 29.16 119 VAL A O 1
ATOM 882 N N . VAL A 1 120 ? -28.576 -33.612 29.812 1.00 29.72 120 VAL A N 1
ATOM 883 C CA . VAL A 1 120 ? -29.018 -32.342 29.197 1.00 29.72 120 VAL A CA 1
ATOM 884 C C . VAL A 1 120 ? -28.070 -31.579 28.253 1.00 29.72 120 VAL A C 1
ATOM 886 O O . VAL A 1 120 ? -27.109 -30.945 28.657 1.00 29.72 120 VAL A O 1
ATOM 889 N N . GLY A 1 121 ? -28.510 -31.507 26.990 1.00 36.28 121 GLY A N 1
ATOM 890 C CA . GLY A 1 121 ? -28.586 -30.287 26.182 1.00 36.28 121 GLY A CA 1
ATOM 891 C C . GLY A 1 121 ? -27.360 -29.380 26.109 1.00 36.28 121 GLY A C 1
ATOM 892 O O . GLY A 1 121 ? -27.132 -28.551 26.976 1.00 36.28 121 GLY A O 1
ATOM 893 N N . THR A 1 122 ? -26.691 -29.387 24.962 1.00 28.53 122 THR A N 1
ATOM 894 C CA . THR A 1 122 ? -26.319 -28.161 24.235 1.00 28.53 122 THR A CA 1
ATOM 895 C C . THR A 1 122 ? -25.753 -28.585 22.890 1.00 28.53 122 THR A C 1
ATOM 897 O O . THR A 1 122 ? -24.760 -29.301 22.813 1.00 28.53 122 THR A O 1
ATOM 900 N N . GLY A 1 123 ? -26.404 -28.164 21.804 1.00 31.19 123 GLY A N 1
ATOM 901 C CA . GLY A 1 123 ? -25.839 -28.285 20.468 1.00 31.19 123 GLY A CA 1
ATOM 902 C C . GLY A 1 123 ? -24.555 -27.468 20.414 1.00 31.19 123 GLY A C 1
ATOM 903 O O . GLY A 1 123 ? -24.598 -26.256 20.202 1.00 31.19 123 GLY A O 1
ATOM 904 N N . ALA A 1 124 ? -23.420 -28.125 20.641 1.00 32.97 124 ALA A N 1
ATOM 905 C CA . ALA A 1 124 ? -22.111 -27.567 20.386 1.00 32.97 124 ALA A CA 1
ATOM 906 C C . ALA A 1 124 ? -22.038 -27.291 18.882 1.00 32.97 124 ALA A C 1
ATOM 908 O O . ALA A 1 124 ? -21.721 -28.169 18.083 1.00 32.97 124 ALA A O 1
ATOM 909 N N . LYS A 1 125 ? -22.385 -26.062 18.481 1.00 36.31 125 LYS A N 1
ATOM 910 C CA . LYS A 1 125 ? -22.027 -25.534 17.169 1.00 36.31 125 LYS A CA 1
ATOM 911 C C . LYS A 1 125 ? -20.509 -25.596 17.109 1.00 36.31 125 LYS A C 1
ATOM 913 O O . LYS A 1 125 ? -19.832 -24.728 17.658 1.00 36.31 125 LYS A O 1
ATOM 918 N N . THR A 1 126 ? -19.976 -26.637 16.483 1.00 30.05 126 THR A N 1
ATOM 919 C CA . THR A 1 126 ? -18.573 -26.718 16.105 1.00 30.05 126 THR A CA 1
ATOM 920 C C . THR A 1 126 ? -18.325 -25.519 15.202 1.00 30.05 126 THR A C 1
ATOM 922 O O . THR A 1 126 ? -18.684 -25.526 14.028 1.00 30.05 126 THR A O 1
ATOM 925 N N . LYS A 1 127 ? -17.830 -24.422 15.783 1.00 40.12 127 LYS A N 1
ATOM 926 C CA . LYS A 1 127 ? -17.495 -23.197 15.066 1.00 40.12 127 LYS A CA 1
ATOM 927 C C . LYS A 1 127 ? -16.385 -23.583 14.106 1.00 40.12 127 LYS A C 1
ATOM 929 O O . LYS A 1 127 ? -15.227 -23.660 14.512 1.00 40.12 127 LYS A O 1
ATOM 934 N N . THR A 1 128 ? -16.740 -23.890 12.863 1.00 34.72 128 THR A N 1
ATOM 935 C CA . THR A 1 128 ? -15.785 -24.098 11.784 1.00 34.72 128 THR A CA 1
ATOM 936 C C . THR A 1 128 ? -14.976 -22.812 11.738 1.00 34.72 128 THR A C 1
ATOM 938 O O . THR A 1 128 ? -15.491 -21.760 11.361 1.00 34.72 128 THR A O 1
ATOM 941 N N . ARG A 1 129 ? -13.750 -22.837 12.271 1.00 47.44 129 ARG A N 1
ATOM 942 C CA . ARG A 1 129 ? -12.848 -21.692 12.193 1.00 47.44 129 ARG A CA 1
ATOM 943 C C . ARG A 1 129 ? -12.476 -21.599 10.722 1.00 47.44 129 ARG A C 1
ATOM 945 O O . ARG A 1 129 ? -11.557 -22.266 10.265 1.00 47.44 129 ARG A O 1
ATOM 952 N N . THR A 1 130 ? -13.264 -20.845 9.968 1.00 58.84 130 THR A N 1
ATOM 953 C CA . THR A 1 130 ? -12.969 -20.472 8.590 1.00 58.84 130 THR A CA 1
ATOM 954 C C . THR A 1 130 ? -11.735 -19.589 8.650 1.00 58.84 130 THR A C 1
ATOM 956 O O . THR A 1 130 ? -11.805 -18.398 8.948 1.00 58.84 130 THR A O 1
ATOM 959 N N . HIS A 1 131 ? -10.580 -20.224 8.522 1.00 70.06 131 HIS A N 1
ATOM 960 C CA . HIS A 1 131 ? -9.302 -19.548 8.483 1.00 70.06 131 HIS A CA 1
ATOM 961 C C . HIS A 1 131 ? -9.094 -18.943 7.084 1.00 70.06 131 HIS A C 1
ATOM 963 O O . HIS A 1 131 ? -9.486 -19.541 6.083 1.00 70.06 131 HIS A O 1
ATOM 969 N N . GLY A 1 132 ? -8.476 -17.762 7.018 1.00 84.12 132 GLY A N 1
ATOM 970 C CA . GLY A 1 132 ? -8.218 -17.045 5.766 1.00 84.12 132 GLY A CA 1
ATOM 971 C C . GLY A 1 132 ? -9.275 -16.013 5.385 1.00 84.12 132 GLY A C 1
ATOM 972 O O . GLY A 1 132 ? -10.166 -15.698 6.171 1.00 84.12 132 GLY A O 1
ATOM 973 N N . MET A 1 133 ? -9.107 -15.412 4.203 1.00 88.94 133 MET A N 1
ATOM 974 C CA . MET A 1 133 ? -10.013 -14.383 3.692 1.00 88.94 133 MET A CA 1
ATOM 975 C C . MET A 1 133 ? -11.339 -15.021 3.256 1.00 88.94 133 MET A C 1
ATOM 977 O O . MET A 1 133 ? -11.313 -15.894 2.386 1.00 88.94 133 MET A O 1
ATOM 981 N N . PRO A 1 134 ? -12.483 -14.583 3.812 1.00 90.06 134 PRO A N 1
ATOM 982 C CA . PRO A 1 134 ? -13.797 -15.009 3.344 1.00 90.06 134 PRO A CA 1
ATOM 983 C C . PRO A 1 134 ? -14.003 -14.716 1.849 1.00 90.06 134 PRO A C 1
ATOM 985 O O . PRO A 1 134 ? -13.438 -13.761 1.308 1.00 90.06 134 PRO A O 1
ATOM 988 N N . GLN A 1 135 ? -14.783 -15.559 1.168 1.00 87.00 135 GLN A N 1
ATOM 989 C CA . GLN A 1 135 ? -14.952 -15.487 -0.286 1.00 87.00 135 GLN A CA 1
ATOM 990 C C . GLN A 1 135 ? -15.638 -14.189 -0.733 1.00 87.00 135 GLN A C 1
ATOM 992 O O . GLN A 1 135 ? -15.181 -13.572 -1.690 1.00 87.00 135 GLN A O 1
ATOM 997 N N . ASP A 1 136 ? -16.656 -13.752 0.001 1.00 89.69 136 ASP A N 1
ATOM 998 C CA . ASP A 1 136 ? -17.372 -12.484 -0.168 1.00 89.69 136 ASP A CA 1
ATOM 999 C C . ASP A 1 136 ? -16.432 -11.272 -0.061 1.00 89.69 136 ASP A C 1
ATOM 1001 O O . ASP A 1 136 ? -16.457 -10.372 -0.904 1.00 89.69 136 ASP A O 1
ATOM 1005 N N . VAL A 1 137 ? -15.521 -11.285 0.919 1.00 90.94 137 VAL A N 1
ATOM 1006 C CA . VAL A 1 137 ? -14.491 -10.245 1.074 1.00 90.94 137 VAL A CA 1
ATOM 1007 C C . VAL A 1 137 ? -13.542 -10.251 -0.126 1.00 90.94 137 VAL A C 1
ATOM 1009 O O . VAL A 1 137 ? -13.211 -9.198 -0.672 1.00 90.94 137 VAL A O 1
ATOM 1012 N N . ALA A 1 138 ? -13.099 -11.433 -0.558 1.00 90.12 138 ALA A N 1
ATOM 1013 C CA . ALA A 1 138 ? -12.183 -11.567 -1.686 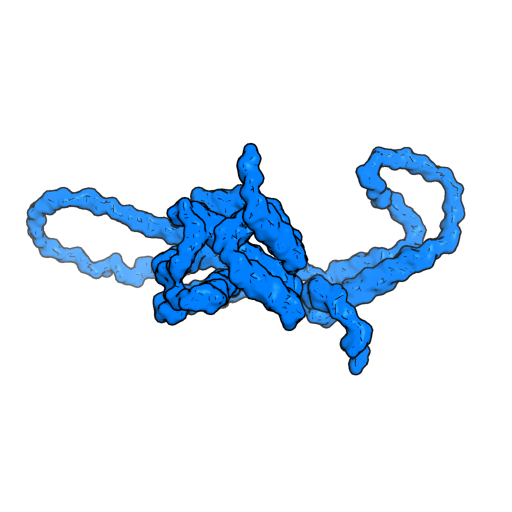1.00 90.12 138 ALA A CA 1
ATOM 1014 C C . ALA A 1 138 ? -12.828 -11.180 -3.029 1.00 90.12 138 ALA A C 1
ATOM 1016 O O . ALA A 1 138 ? -12.142 -10.636 -3.894 1.00 90.12 138 ALA A O 1
ATOM 1017 N N . GLU A 1 139 ? -14.117 -11.470 -3.215 1.00 90.19 139 GLU A N 1
ATOM 1018 C CA . GLU A 1 139 ? -14.918 -11.066 -4.376 1.00 90.19 139 GLU A CA 1
ATOM 1019 C C . GLU A 1 139 ? -15.097 -9.555 -4.414 1.00 90.19 139 GLU A C 1
ATOM 1021 O O . GLU A 1 139 ? -14.688 -8.935 -5.390 1.00 90.19 139 GLU A O 1
ATOM 1026 N N . THR A 1 140 ? -15.521 -8.950 -3.303 1.00 91.38 140 THR A N 1
ATOM 1027 C CA . THR A 1 140 ? -15.644 -7.489 -3.180 1.00 91.38 140 THR A CA 1
ATOM 1028 C C . THR A 1 140 ? -14.332 -6.780 -3.537 1.00 91.38 140 THR A C 1
ATOM 1030 O O . THR A 1 140 ? -14.312 -5.822 -4.310 1.00 91.38 140 THR A O 1
ATOM 1033 N N . LEU A 1 141 ? -13.198 -7.279 -3.031 1.00 90.75 141 LEU A N 1
ATOM 1034 C CA . LEU A 1 141 ? -11.883 -6.714 -3.347 1.00 90.75 141 LEU A CA 1
ATOM 1035 C C . LEU A 1 141 ? -11.453 -6.933 -4.804 1.00 90.75 141 LEU A C 1
ATOM 1037 O O . LEU A 1 141 ? -10.674 -6.136 -5.335 1.00 90.75 141 LEU A O 1
ATOM 1041 N N . ARG A 1 142 ? -11.903 -8.014 -5.449 1.00 90.19 142 ARG A N 1
ATOM 1042 C CA . ARG A 1 142 ? -11.647 -8.274 -6.874 1.00 90.19 142 ARG A CA 1
ATOM 1043 C C . ARG A 1 142 ? -12.480 -7.355 -7.759 1.00 90.19 142 ARG A C 1
ATOM 1045 O O . ARG A 1 142 ? -11.919 -6.786 -8.693 1.00 90.19 142 ARG A O 1
ATOM 1052 N N . ASP A 1 143 ? -13.746 -7.155 -7.417 1.00 88.38 143 ASP A N 1
ATOM 1053 C CA . ASP A 1 143 ? -14.666 -6.282 -8.148 1.00 88.38 143 ASP A CA 1
ATOM 1054 C C . ASP A 1 143 ? -14.206 -4.819 -8.091 1.00 88.38 143 ASP A C 1
ATOM 1056 O O . ASP A 1 143 ? -14.234 -4.110 -9.093 1.00 88.38 143 ASP A O 1
ATOM 1060 N N . GLN A 1 144 ? -13.642 -4.396 -6.955 1.00 84.62 144 GLN A N 1
ATOM 1061 C CA . GLN A 1 144 ? -12.993 -3.087 -6.795 1.00 84.62 144 GLN A CA 1
ATOM 1062 C C . GLN A 1 144 ? -11.589 -3.002 -7.439 1.00 84.62 144 GLN A C 1
ATOM 1064 O O . GLN A 1 144 ? -10.902 -1.981 -7.342 1.00 84.62 144 GLN A O 1
ATOM 1069 N N . GLY A 1 145 ? -11.094 -4.085 -8.049 1.00 85.25 145 GLY A N 1
ATOM 1070 C CA . GLY A 1 145 ? -9.765 -4.143 -8.665 1.00 85.25 145 GLY A CA 1
ATOM 1071 C C . GLY A 1 145 ? -8.591 -4.014 -7.680 1.00 85.25 145 GLY A C 1
ATOM 1072 O O . GLY A 1 145 ? -7.470 -3.691 -8.093 1.00 85.25 145 GLY A O 1
ATOM 1073 N N . LEU A 1 146 ? -8.824 -4.240 -6.382 1.00 85.38 146 LEU A N 1
ATOM 1074 C CA . LEU A 1 146 ? -7.828 -4.158 -5.304 1.00 85.38 146 LEU A CA 1
ATOM 1075 C C . LEU A 1 146 ? -7.070 -5.475 -5.106 1.00 85.38 146 LEU A C 1
ATOM 1077 O O . LEU A 1 146 ? -5.884 -5.467 -4.759 1.00 85.38 146 LEU A O 1
ATOM 1081 N N . LEU A 1 147 ? -7.725 -6.609 -5.355 1.00 87.38 147 LEU A N 1
ATOM 1082 C CA . LEU A 1 147 ? -7.135 -7.938 -5.230 1.00 87.38 147 LEU A CA 1
ATOM 1083 C C . LEU A 1 147 ? -6.960 -8.586 -6.606 1.00 87.38 147 LEU A C 1
ATOM 1085 O O . LEU A 1 147 ? -7.918 -8.784 -7.341 1.00 87.38 147 LEU A O 1
ATOM 1089 N N . ARG A 1 148 ? -5.718 -8.941 -6.954 1.00 81.00 148 ARG A N 1
ATOM 1090 C CA . ARG A 1 148 ? -5.388 -9.629 -8.219 1.00 81.00 148 ARG A CA 1
ATOM 1091 C C . ARG A 1 148 ? -5.036 -11.105 -8.033 1.00 81.00 148 ARG A C 1
ATOM 1093 O O . ARG A 1 148 ? -5.236 -11.903 -8.943 1.00 81.00 148 ARG A O 1
ATOM 1100 N N . SER A 1 149 ? -4.474 -11.472 -6.883 1.00 77.12 149 SER A N 1
ATOM 1101 C CA . SER A 1 149 ? -4.031 -12.837 -6.591 1.00 77.12 149 SER A CA 1
ATOM 1102 C C . SER A 1 149 ? -5.188 -13.702 -6.088 1.00 77.12 149 SER A C 1
ATOM 1104 O O . SER A 1 149 ? -5.987 -13.264 -5.266 1.00 77.12 149 SER A O 1
ATOM 1106 N N . LYS A 1 150 ? -5.253 -14.953 -6.563 1.00 71.12 150 LYS A N 1
ATOM 1107 C CA . LYS A 1 150 ? -6.215 -15.964 -6.085 1.00 71.12 150 LYS A CA 1
ATOM 1108 C C . LYS A 1 150 ? -5.751 -16.698 -4.816 1.00 71.12 150 LYS A C 1
ATOM 1110 O O . LYS A 1 150 ? -6.557 -17.369 -4.192 1.00 71.12 150 LYS A O 1
ATOM 1115 N N . GLY A 1 151 ? -4.469 -16.585 -4.465 1.00 74.88 151 GLY A N 1
ATOM 1116 C CA . GLY A 1 151 ? -3.847 -17.243 -3.312 1.00 74.88 151 GLY A CA 1
ATOM 1117 C C . GLY A 1 151 ? -3.334 -16.257 -2.255 1.00 74.88 151 GLY A C 1
ATOM 1118 O O . GLY A 1 151 ? -3.529 -15.044 -2.413 1.00 74.88 151 GLY A O 1
ATOM 1119 N N . PRO A 1 152 ? -2.662 -16.766 -1.203 1.00 83.69 152 PRO A N 1
ATOM 1120 C CA . PRO A 1 152 ? -2.110 -15.940 -0.136 1.00 83.69 152 PRO A CA 1
ATOM 1121 C C . PRO A 1 152 ? -1.132 -14.904 -0.694 1.00 83.69 152 PRO A C 1
ATOM 1123 O O . PRO A 1 152 ? -0.434 -15.121 -1.689 1.00 83.69 152 PRO A O 1
ATOM 1126 N N . HIS A 1 153 ? -1.078 -13.752 -0.036 1.00 87.38 153 HIS A N 1
ATOM 1127 C CA . HIS A 1 153 ? -0.099 -12.722 -0.350 1.00 87.38 153 HIS A CA 1
ATOM 1128 C C . HIS A 1 153 ? 1.294 -13.163 0.082 1.00 87.38 153 HIS A C 1
ATOM 1130 O O . HIS A 1 153 ? 1.469 -13.917 1.038 1.00 87.38 153 HIS A O 1
ATOM 1136 N N . ALA A 1 154 ? 2.316 -12.626 -0.582 1.00 85.50 154 ALA A N 1
ATOM 1137 C CA . ALA A 1 154 ? 3.675 -12.783 -0.088 1.00 85.50 154 ALA A CA 1
ATOM 1138 C C . ALA A 1 154 ? 3.797 -12.118 1.302 1.00 85.50 154 ALA A C 1
ATOM 1140 O O . ALA A 1 154 ? 3.316 -10.991 1.464 1.00 85.50 154 ALA A O 1
ATOM 1141 N N . PRO A 1 155 ? 4.498 -12.731 2.277 1.00 88.19 155 PRO A N 1
ATOM 1142 C CA . PRO A 1 155 ? 4.715 -12.120 3.590 1.00 88.19 155 PRO A CA 1
ATOM 1143 C C . PRO A 1 155 ? 5.288 -10.704 3.509 1.00 88.19 155 PRO A C 1
ATOM 1145 O O . PRO A 1 155 ? 4.802 -9.811 4.194 1.00 88.19 155 PRO A O 1
ATOM 1148 N N . ALA A 1 156 ? 6.219 -10.467 2.580 1.00 87.12 156 ALA A N 1
ATOM 1149 C CA . ALA A 1 156 ? 6.786 -9.145 2.319 1.00 87.12 156 ALA A CA 1
ATOM 1150 C C . ALA A 1 156 ? 5.734 -8.103 1.883 1.00 87.12 156 ALA A C 1
ATOM 1152 O O . ALA A 1 156 ? 5.867 -6.916 2.169 1.00 87.12 156 ALA A O 1
ATOM 1153 N N . THR A 1 157 ? 4.665 -8.517 1.192 1.00 90.75 157 THR A N 1
ATOM 1154 C CA . THR A 1 157 ? 3.560 -7.623 0.817 1.00 90.75 157 THR A CA 1
ATOM 1155 C C . THR A 1 157 ? 2.727 -7.236 2.034 1.00 90.75 157 THR A C 1
ATOM 1157 O O . THR A 1 157 ? 2.355 -6.070 2.161 1.00 90.75 157 THR A O 1
ATOM 1160 N N . VAL A 1 158 ? 2.449 -8.192 2.924 1.00 92.56 158 VAL A N 1
ATOM 1161 C CA . VAL A 1 158 ? 1.711 -7.940 4.171 1.00 92.56 158 VAL A CA 1
ATOM 1162 C C . VAL A 1 158 ? 2.535 -7.064 5.109 1.00 92.56 158 VAL A C 1
ATOM 1164 O O . VAL A 1 158 ? 2.020 -6.065 5.600 1.00 92.56 158 VAL A O 1
ATOM 1167 N N . GLU A 1 159 ? 3.824 -7.357 5.270 1.00 92.25 159 GLU A N 1
ATOM 1168 C CA . GLU A 1 159 ? 4.757 -6.550 6.061 1.00 92.25 159 GLU A CA 1
ATOM 1169 C C . GLU A 1 159 ? 4.836 -5.103 5.560 1.00 92.25 159 GLU A C 1
ATOM 1171 O O . GLU A 1 159 ? 4.681 -4.170 6.346 1.00 92.25 159 GLU A O 1
ATOM 1176 N N . ARG A 1 160 ? 4.974 -4.903 4.241 1.00 93.75 160 ARG A N 1
ATOM 1177 C CA . ARG A 1 160 ? 4.969 -3.565 3.630 1.00 93.75 160 ARG A CA 1
ATOM 1178 C C . ARG A 1 160 ? 3.687 -2.790 3.948 1.00 93.75 160 ARG A C 1
ATOM 1180 O O . ARG A 1 160 ? 3.761 -1.626 4.330 1.00 93.75 160 ARG A O 1
ATOM 1187 N N . ARG A 1 161 ? 2.519 -3.433 3.833 1.00 94.94 161 ARG A N 1
ATOM 1188 C CA . ARG A 1 161 ? 1.223 -2.801 4.140 1.00 94.94 161 ARG A CA 1
ATOM 1189 C C . ARG A 1 161 ? 1.096 -2.441 5.619 1.00 94.94 161 ARG A C 1
ATOM 1191 O O . ARG A 1 161 ? 0.662 -1.337 5.926 1.00 94.94 161 ARG A O 1
ATOM 1198 N N . LEU A 1 162 ? 1.523 -3.324 6.526 1.00 94.06 162 LEU A N 1
ATOM 1199 C CA . LEU A 1 162 ? 1.552 -3.038 7.966 1.00 94.06 162 LEU A CA 1
ATOM 1200 C C . LEU A 1 162 ? 2.500 -1.877 8.301 1.00 94.06 162 LEU A C 1
ATOM 1202 O O . LEU A 1 162 ? 2.160 -1.027 9.121 1.00 94.06 162 LEU A O 1
ATOM 1206 N N . ALA A 1 163 ? 3.656 -1.798 7.639 1.00 92.31 163 ALA A N 1
ATOM 1207 C CA . ALA A 1 163 ? 4.603 -0.701 7.819 1.00 92.31 163 ALA A CA 1
ATOM 1208 C C . ALA A 1 163 ? 4.034 0.646 7.338 1.00 92.31 163 ALA A C 1
ATOM 1210 O O . ALA A 1 163 ? 4.191 1.659 8.024 1.00 92.31 163 ALA A O 1
ATOM 1211 N N . HIS A 1 164 ? 3.339 0.670 6.197 1.00 92.19 164 HIS A N 1
ATOM 1212 C CA . HIS A 1 164 ? 2.650 1.872 5.716 1.00 92.19 164 HIS A CA 1
ATOM 1213 C C . HIS A 1 164 ? 1.493 2.279 6.636 1.00 92.19 164 HIS A C 1
ATOM 1215 O O . HIS A 1 164 ? 1.368 3.456 6.969 1.00 92.19 164 HIS A O 1
ATOM 1221 N N . TRP A 1 165 ? 0.714 1.315 7.131 1.00 92.69 165 TRP A N 1
ATOM 1222 C CA . TRP A 1 165 ? -0.361 1.582 8.087 1.00 92.69 165 TRP A CA 1
ATOM 1223 C C . TRP A 1 165 ? 0.167 2.160 9.410 1.00 92.69 165 TRP A C 1
ATOM 1225 O O . TRP A 1 165 ? -0.365 3.148 9.918 1.00 92.69 165 TRP A O 1
ATOM 1235 N N . SER A 1 166 ? 1.264 1.600 9.930 1.00 91.44 166 SER A N 1
ATOM 1236 C CA . SER A 1 166 ? 1.954 2.103 11.124 1.00 91.44 166 SER A CA 1
ATOM 1237 C C . SER A 1 166 ? 2.574 3.487 10.907 1.00 91.44 166 SER A C 1
ATOM 1239 O O . SER A 1 166 ? 2.591 4.300 11.827 1.00 91.44 166 SER A O 1
ATOM 1241 N N . THR A 1 167 ? 3.066 3.782 9.701 1.00 88.69 167 THR A N 1
ATOM 1242 C CA . THR A 1 167 ? 3.634 5.100 9.375 1.00 88.69 167 THR A CA 1
ATOM 1243 C C . THR A 1 167 ? 2.584 6.199 9.476 1.00 88.69 167 THR A C 1
ATOM 1245 O O . THR A 1 167 ? 2.857 7.222 10.092 1.00 88.69 167 THR A O 1
ATOM 1248 N N . LEU A 1 168 ? 1.375 5.956 8.969 1.00 86.88 168 LEU A N 1
ATOM 1249 C CA . LEU A 1 168 ? 0.269 6.908 9.082 1.00 86.88 168 LEU A CA 1
ATOM 1250 C C . LEU A 1 168 ? -0.217 7.105 10.517 1.00 86.88 168 LEU A C 1
ATOM 1252 O O . LEU A 1 168 ? -0.537 8.219 10.905 1.00 86.88 168 LEU A O 1
ATOM 1256 N N . HIS A 1 169 ? -0.203 6.049 11.333 1.00 89.19 169 HIS A N 1
ATOM 1257 C CA . HIS A 1 169 ? -0.480 6.184 12.765 1.00 89.19 169 HIS A CA 1
ATOM 1258 C C . HIS A 1 169 ? 0.500 7.141 13.442 1.00 89.19 169 HIS A C 1
ATOM 1260 O O . HIS A 1 169 ? 0.076 8.021 14.180 1.00 89.19 169 HIS A O 1
ATOM 1266 N N . ARG A 1 170 ? 1.794 7.031 13.118 1.00 86.94 170 ARG A N 1
ATOM 1267 C CA . ARG A 1 170 ? 2.809 7.952 13.643 1.00 86.94 170 ARG A CA 1
ATOM 1268 C C . ARG A 1 170 ? 2.605 9.392 13.180 1.00 86.94 170 ARG A C 1
ATOM 1270 O O . ARG A 1 170 ? 2.857 10.290 13.967 1.00 86.94 170 ARG A O 1
ATOM 1277 N N . TRP A 1 171 ? 2.164 9.619 11.940 1.00 87.12 171 TRP A N 1
ATOM 1278 C CA . TRP A 1 171 ? 1.853 10.975 11.458 1.00 87.12 171 TRP A CA 1
ATOM 1279 C C . TRP A 1 171 ? 0.693 11.610 12.218 1.00 87.12 171 TRP A C 1
ATOM 1281 O O . TRP A 1 171 ? 0.702 12.810 12.447 1.00 87.12 171 TRP A O 1
ATOM 1291 N N . ARG A 1 172 ? -0.266 10.791 12.655 1.00 87.19 172 ARG A N 1
ATOM 1292 C CA . ARG A 1 172 ? -1.415 11.218 13.457 1.00 87.19 172 ARG A CA 1
ATOM 1293 C C . ARG A 1 172 ? -1.152 11.192 14.967 1.00 87.19 172 ARG A C 1
ATOM 1295 O O . ARG A 1 172 ? -2.100 11.310 15.733 1.00 87.19 172 ARG A O 1
ATOM 1302 N N . GLU A 1 173 ? 0.096 10.973 15.389 1.00 87.56 173 GLU A N 1
ATOM 1303 C CA . GLU A 1 173 ? 0.488 10.836 16.802 1.00 87.56 173 GLU A CA 1
ATOM 1304 C C . GLU A 1 173 ? -0.302 9.746 17.560 1.00 87.56 173 GLU A C 1
ATOM 1306 O O . GLU A 1 173 ? -0.543 9.830 18.762 1.00 87.56 173 GLU A O 1
ATOM 1311 N N . LEU A 1 174 ? -0.712 8.692 16.847 1.00 86.00 174 LEU A N 1
ATOM 1312 C CA . LEU A 1 174 ? -1.452 7.560 17.398 1.00 86.00 174 LEU A CA 1
ATOM 1313 C C . LEU A 1 174 ? -0.540 6.349 17.609 1.00 86.00 174 LEU A C 1
ATOM 1315 O O . LEU A 1 174 ? 0.168 5.910 16.698 1.00 86.00 174 LEU A O 1
ATOM 1319 N N . ASP A 1 175 ? -0.669 5.712 18.771 1.00 76.12 175 ASP A N 1
ATOM 1320 C CA . ASP A 1 175 ? -0.048 4.420 19.051 1.00 76.12 175 ASP A CA 1
ATOM 1321 C C . ASP A 1 175 ? -0.975 3.273 18.631 1.00 76.12 175 ASP A C 1
ATOM 1323 O O . ASP A 1 175 ? -1.918 2.893 19.325 1.00 76.12 175 ASP A O 1
ATOM 1327 N N . GLY A 1 176 ? -0.714 2.698 17.457 1.00 77.06 176 GLY A N 1
ATOM 1328 C CA . GLY A 1 176 ? -1.376 1.467 17.024 1.00 77.06 176 GLY A CA 1
ATOM 1329 C C . GLY A 1 176 ? -0.716 0.217 17.613 1.00 77.06 176 GLY A C 1
ATOM 1330 O O . GLY A 1 176 ? 0.491 0.182 17.859 1.00 77.06 176 GLY A O 1
ATOM 1331 N N . ALA A 1 177 ? -1.468 -0.879 17.737 1.00 85.56 177 ALA A N 1
ATOM 1332 C CA . ALA A 1 177 ? -0.974 -2.127 18.334 1.00 85.56 177 ALA A CA 1
ATOM 1333 C C . ALA A 1 177 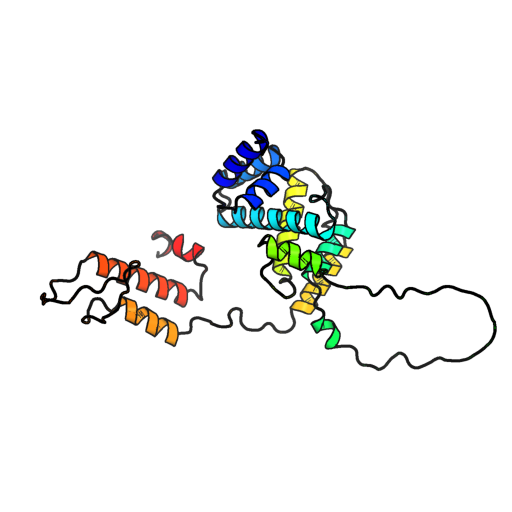? 0.054 -2.906 17.478 1.00 85.56 177 ALA A C 1
ATOM 1335 O O . ALA A 1 177 ? 0.366 -4.055 17.794 1.00 85.56 177 ALA A O 1
ATOM 1336 N N . PHE A 1 178 ? 0.609 -2.301 16.417 1.00 86.00 178 PHE A N 1
ATOM 1337 C CA . PHE A 1 178 ? 1.523 -2.904 15.432 1.00 86.00 178 PHE A CA 1
ATOM 1338 C C . PHE A 1 178 ? 2.784 -3.526 16.049 1.00 86.00 178 PHE A C 1
ATOM 1340 O O . PHE A 1 178 ? 3.323 -4.498 15.519 1.00 86.00 178 PHE A O 1
ATOM 1347 N N . GLY A 1 179 ? 3.251 -2.985 17.178 1.00 82.94 179 GLY A N 1
ATOM 1348 C CA . GLY A 1 179 ? 4.419 -3.477 17.910 1.00 82.94 179 GLY A CA 1
ATOM 1349 C C . GLY A 1 179 ? 4.145 -4.659 18.848 1.00 82.94 179 GLY A C 1
ATOM 1350 O O . GLY A 1 179 ? 5.067 -5.106 19.528 1.00 82.94 179 GLY A O 1
ATOM 1351 N N . SER A 1 180 ? 2.915 -5.171 18.929 1.00 90.25 180 SER A N 1
ATOM 1352 C CA . SER A 1 180 ? 2.585 -6.238 19.879 1.00 90.25 180 SER A CA 1
ATOM 1353 C C . SER A 1 180 ? 3.345 -7.541 19.592 1.00 90.25 180 SER A C 1
ATOM 1355 O O . SER A 1 180 ? 3.605 -7.930 18.448 1.00 90.25 180 SER A O 1
ATOM 1357 N N . THR A 1 181 ? 3.684 -8.269 20.657 1.00 91.00 181 THR A N 1
ATOM 1358 C CA . THR A 1 181 ? 4.395 -9.556 20.578 1.00 91.00 181 THR A CA 1
ATOM 1359 C C . THR A 1 181 ? 3.620 -10.584 19.752 1.00 91.00 181 THR A C 1
ATOM 1361 O O . THR A 1 181 ? 4.228 -11.389 19.046 1.00 91.00 181 THR A O 1
ATOM 1364 N N . GLN A 1 182 ? 2.285 -10.520 19.792 1.00 88.56 182 GLN A N 1
ATOM 1365 C CA . GLN A 1 182 ? 1.395 -11.399 19.035 1.00 88.56 182 GLN A CA 1
ATOM 1366 C C . GLN A 1 182 ? 1.490 -11.155 17.525 1.00 88.56 182 GLN A C 1
ATOM 1368 O O . GLN A 1 182 ? 1.630 -12.113 16.769 1.00 88.56 182 GLN A O 1
ATOM 1373 N N . ILE A 1 183 ? 1.503 -9.895 17.076 1.00 89.94 183 ILE A N 1
ATOM 1374 C CA . ILE A 1 183 ? 1.656 -9.558 15.650 1.00 89.94 183 ILE A CA 1
ATOM 1375 C C . ILE A 1 183 ? 3.026 -10.000 15.136 1.00 89.94 183 ILE A C 1
ATOM 1377 O O . ILE A 1 183 ? 3.123 -10.647 14.091 1.00 89.94 183 ILE A O 1
ATOM 1381 N N . ARG A 1 184 ? 4.093 -9.735 15.903 1.00 90.00 184 ARG A N 1
ATOM 1382 C CA . ARG A 1 184 ? 5.445 -10.194 15.545 1.00 90.00 184 ARG A CA 1
ATOM 1383 C C . ARG A 1 184 ? 5.539 -11.720 15.490 1.00 90.00 184 ARG A C 1
ATOM 1385 O O . ARG A 1 184 ? 6.249 -12.265 14.649 1.00 90.00 184 ARG A O 1
ATOM 1392 N N . ALA A 1 185 ? 4.866 -12.433 16.395 1.00 88.12 185 ALA A N 1
ATOM 1393 C CA . ALA A 1 185 ? 4.816 -13.894 16.376 1.00 88.12 185 ALA A CA 1
ATOM 1394 C C . ALA A 1 185 ? 4.046 -14.423 15.155 1.00 88.12 185 ALA A C 1
ATOM 1396 O O . ALA A 1 185 ? 4.554 -15.308 14.468 1.00 88.12 185 ALA A O 1
ATOM 1397 N N . ALA A 1 186 ? 2.886 -13.837 14.845 1.00 88.69 186 ALA A N 1
ATOM 1398 C CA . ALA A 1 186 ? 2.077 -14.202 13.685 1.00 88.69 186 ALA A CA 1
ATOM 1399 C C . ALA A 1 186 ? 2.847 -14.016 12.367 1.00 88.69 186 ALA A C 1
ATOM 1401 O O . ALA A 1 186 ? 2.906 -14.940 11.556 1.00 88.69 186 ALA A O 1
ATOM 1402 N N . MET A 1 187 ? 3.517 -12.871 12.186 1.00 90.19 187 MET A N 1
ATOM 1403 C CA . MET A 1 187 ? 4.346 -12.626 11.001 1.00 90.19 187 MET A CA 1
ATOM 1404 C C . MET A 1 187 ? 5.519 -13.603 10.897 1.00 90.19 187 MET A C 1
ATOM 1406 O O . MET A 1 187 ? 5.740 -14.164 9.828 1.00 90.19 187 MET A O 1
ATOM 1410 N N . ARG A 1 188 ? 6.244 -13.870 11.995 1.00 87.12 188 ARG A N 1
ATOM 1411 C CA . ARG A 1 188 ? 7.355 -14.842 11.990 1.00 87.12 188 ARG A CA 1
ATOM 1412 C C . ARG A 1 188 ? 6.901 -16.245 11.594 1.00 87.12 188 ARG A C 1
ATOM 1414 O O . ARG A 1 188 ? 7.597 -16.913 10.832 1.00 87.12 188 ARG A O 1
ATOM 1421 N N . LEU A 1 189 ? 5.753 -16.690 12.106 1.00 83.81 189 LEU A N 1
ATOM 1422 C CA . LEU A 1 189 ? 5.194 -17.995 11.756 1.00 83.81 189 LEU A CA 1
ATOM 1423 C C . LEU A 1 189 ? 4.824 -18.048 10.270 1.00 83.81 189 LEU A C 1
ATOM 1425 O O . LEU A 1 189 ? 5.184 -18.998 9.583 1.00 83.81 189 LEU A O 1
ATOM 1429 N N . ALA A 1 190 ? 4.170 -17.004 9.761 1.00 81.38 190 ALA A N 1
ATOM 1430 C CA . ALA A 1 190 ? 3.765 -16.939 8.364 1.00 81.38 190 ALA A CA 1
ATOM 1431 C C . ALA A 1 190 ? 4.954 -16.869 7.391 1.00 81.38 190 ALA A C 1
ATOM 1433 O O . ALA A 1 190 ? 4.944 -17.543 6.363 1.00 81.38 190 ALA A O 1
ATOM 1434 N N . VAL A 1 191 ? 6.003 -16.106 7.724 1.00 82.00 191 VAL A N 1
ATOM 1435 C CA . VAL A 1 191 ? 7.251 -16.062 6.942 1.00 82.00 191 VAL A CA 1
ATOM 1436 C C . VAL A 1 191 ? 7.883 -17.450 6.870 1.00 82.00 191 VAL A C 1
ATOM 1438 O O . VAL A 1 191 ? 8.195 -17.912 5.780 1.00 82.00 191 VAL A O 1
ATOM 1441 N N . ARG A 1 192 ? 7.973 -18.165 8.000 1.00 79.75 192 ARG A N 1
ATOM 1442 C CA . ARG A 1 192 ? 8.515 -19.532 8.039 1.00 79.75 192 ARG A CA 1
ATOM 1443 C C . ARG A 1 192 ? 7.749 -20.495 7.128 1.00 79.75 192 ARG A C 1
ATOM 1445 O O . ARG A 1 192 ? 8.371 -21.296 6.441 1.00 79.75 192 ARG A O 1
ATOM 1452 N N . VAL A 1 193 ? 6.416 -20.421 7.123 1.00 73.94 193 VAL A N 1
ATOM 1453 C CA . VAL A 1 193 ? 5.570 -21.256 6.250 1.00 73.94 193 VAL A CA 1
ATOM 1454 C C . VAL A 1 193 ? 5.801 -20.912 4.774 1.00 73.94 193 VAL A C 1
ATOM 1456 O O . VAL A 1 193 ? 5.902 -21.810 3.939 1.00 73.94 193 VAL A O 1
ATOM 1459 N N . ALA A 1 194 ? 5.938 -19.624 4.456 1.00 68.62 194 ALA A N 1
ATOM 1460 C CA . ALA A 1 194 ? 6.150 -19.133 3.096 1.00 68.62 194 ALA A CA 1
ATOM 1461 C C . ALA A 1 194 ? 7.586 -19.307 2.563 1.00 68.62 194 ALA A C 1
ATOM 1463 O O . ALA A 1 194 ? 7.788 -19.248 1.350 1.00 68.62 194 ALA A O 1
ATOM 1464 N N . ASP A 1 195 ? 8.573 -19.500 3.442 1.00 62.62 195 ASP A N 1
ATOM 1465 C CA . ASP A 1 195 ? 9.980 -19.737 3.090 1.00 62.62 195 ASP A CA 1
ATOM 1466 C C . ASP A 1 195 ? 10.297 -21.214 2.785 1.00 62.62 195 ASP A C 1
ATOM 1468 O O . ASP A 1 195 ? 11.454 -21.560 2.530 1.00 62.62 195 ASP A O 1
ATOM 1472 N N . ARG A 1 196 ? 9.277 -22.088 2.700 1.00 58.12 196 ARG A N 1
ATOM 1473 C CA . ARG A 1 196 ? 9.396 -23.360 1.959 1.00 58.12 196 ARG A CA 1
ATOM 1474 C C . ARG A 1 196 ? 9.951 -23.073 0.548 1.00 58.12 196 ARG A C 1
ATOM 1476 O O . ARG A 1 196 ? 9.598 -22.047 -0.038 1.00 58.12 196 ARG A O 1
ATOM 1483 N N . PRO A 1 197 ? 10.851 -23.925 0.013 1.00 51.47 197 PRO A N 1
ATOM 1484 C CA . PRO A 1 197 ? 11.773 -23.565 -1.065 1.00 51.47 197 PRO A CA 1
ATOM 1485 C C . PRO A 1 197 ? 11.053 -22.912 -2.244 1.00 51.47 197 PRO A C 1
ATOM 1487 O O . PRO A 1 197 ? 10.220 -23.515 -2.921 1.00 51.47 197 PRO A O 1
ATOM 1490 N N . ARG A 1 198 ? 11.364 -21.632 -2.456 1.00 57.09 198 ARG A N 1
ATOM 1491 C CA . ARG A 1 198 ? 10.674 -20.783 -3.425 1.00 57.09 198 ARG A CA 1
ATOM 1492 C C . ARG A 1 198 ? 11.115 -21.154 -4.836 1.00 57.09 198 ARG A C 1
ATOM 1494 O O . ARG A 1 198 ? 12.307 -21.202 -5.135 1.00 57.09 198 ARG A O 1
ATOM 1501 N N . GLY A 1 199 ? 10.142 -21.348 -5.721 1.00 56.41 199 GLY A N 1
ATOM 1502 C CA . GLY A 1 199 ? 10.382 -21.421 -7.160 1.00 56.41 199 GLY A CA 1
ATOM 1503 C C . GLY A 1 199 ? 10.935 -20.103 -7.723 1.00 56.41 199 GLY A C 1
ATOM 1504 O O . GLY A 1 199 ? 10.933 -19.062 -7.061 1.00 56.41 199 GLY A O 1
ATOM 1505 N N . ARG A 1 200 ? 11.417 -20.141 -8.970 1.00 54.22 200 ARG A N 1
ATOM 1506 C CA . ARG A 1 200 ? 11.995 -18.979 -9.674 1.00 54.22 200 ARG A CA 1
ATOM 1507 C C . ARG A 1 200 ? 11.056 -17.754 -9.621 1.00 54.22 200 ARG A C 1
ATOM 1509 O O . ARG A 1 200 ? 9.850 -17.888 -9.805 1.00 54.22 200 ARG A O 1
ATOM 1516 N N . LYS A 1 201 ? 11.622 -16.545 -9.437 1.00 58.44 201 LYS A N 1
ATOM 1517 C CA . LYS A 1 201 ? 10.877 -15.261 -9.338 1.00 58.44 201 LYS A CA 1
ATOM 1518 C C . LYS A 1 201 ? 10.000 -14.947 -10.561 1.00 58.44 201 LYS A C 1
ATOM 1520 O O . LYS A 1 201 ? 9.016 -14.230 -10.424 1.00 58.44 201 LYS A O 1
ATOM 1525 N N . SER A 1 202 ? 10.356 -15.461 -11.737 1.00 60.34 202 SER A N 1
ATOM 1526 C CA . SER A 1 202 ? 9.540 -15.403 -12.950 1.00 60.34 202 SER A CA 1
ATOM 1527 C C . SER A 1 202 ? 9.437 -16.800 -13.552 1.00 60.34 202 SER A C 1
ATOM 1529 O O . SER A 1 202 ? 10.453 -17.475 -13.714 1.00 60.34 202 SER A O 1
ATOM 1531 N N . GLN A 1 203 ? 8.219 -17.209 -13.914 1.00 55.84 203 GLN A N 1
ATOM 1532 C CA . GLN A 1 203 ? 7.966 -18.428 -14.695 1.00 55.84 203 GLN A CA 1
ATOM 1533 C C . GLN A 1 203 ? 8.463 -18.293 -16.147 1.00 55.84 203 GLN A C 1
ATOM 1535 O O . GLN A 1 203 ? 8.741 -19.290 -16.801 1.00 55.84 203 GLN A O 1
ATOM 1540 N N . LYS A 1 204 ? 8.605 -17.054 -16.640 1.00 64.31 204 LYS A N 1
ATOM 1541 C CA . LYS A 1 204 ? 9.122 -16.706 -17.971 1.00 64.31 204 LYS A CA 1
ATOM 1542 C C . LYS A 1 204 ? 10.269 -15.712 -17.806 1.00 64.31 204 LYS A C 1
ATOM 1544 O O . LYS A 1 204 ? 10.090 -14.507 -17.980 1.00 64.31 204 LYS A O 1
ATOM 1549 N N . ALA A 1 205 ? 11.416 -16.181 -17.328 1.00 71.12 205 ALA A N 1
ATOM 1550 C CA . ALA A 1 205 ? 12.613 -15.348 -17.338 1.00 71.12 205 ALA A CA 1
ATOM 1551 C C . ALA A 1 205 ? 12.997 -15.065 -18.797 1.00 71.12 205 ALA A C 1
ATOM 1553 O O . ALA A 1 205 ? 12.916 -15.968 -19.625 1.00 71.12 205 ALA A O 1
ATOM 1554 N N . ILE A 1 206 ? 13.396 -13.830 -19.105 1.00 78.62 206 ILE A N 1
ATOM 1555 C CA . ILE A 1 206 ? 14.048 -13.549 -20.385 1.00 78.62 206 ILE A CA 1
ATOM 1556 C C . ILE A 1 206 ? 15.394 -14.264 -20.318 1.00 78.62 206 ILE A C 1
ATOM 1558 O O . ILE A 1 206 ? 16.245 -13.910 -19.503 1.00 78.62 206 ILE A O 1
ATOM 1562 N N . THR A 1 207 ? 15.528 -15.325 -21.097 1.00 85.50 207 THR A N 1
ATOM 1563 C CA . THR A 1 207 ? 16.760 -16.090 -21.269 1.00 85.50 207 THR A CA 1
ATOM 1564 C C . THR A 1 207 ? 17.566 -15.514 -22.432 1.00 85.50 207 THR A C 1
ATOM 1566 O O . THR A 1 207 ? 17.083 -14.643 -23.159 1.00 85.50 207 THR A O 1
ATOM 1569 N N . LEU A 1 208 ? 18.821 -15.945 -22.572 1.00 86.19 208 LEU A N 1
ATOM 1570 C CA . LEU A 1 208 ? 19.723 -15.416 -23.597 1.00 86.19 208 LEU A CA 1
ATOM 1571 C C . LEU A 1 208 ? 19.157 -15.607 -25.014 1.00 86.19 208 LEU A C 1
ATOM 1573 O O . LEU A 1 208 ? 19.179 -14.671 -25.800 1.00 86.19 208 LEU A O 1
ATOM 1577 N N . ASP A 1 209 ? 18.551 -16.760 -25.296 1.00 88.38 209 ASP A N 1
ATOM 1578 C CA . ASP A 1 209 ? 17.901 -17.070 -26.575 1.00 88.38 209 ASP A CA 1
ATOM 1579 C C . ASP A 1 209 ? 16.736 -16.117 -26.894 1.00 88.38 209 ASP A C 1
ATOM 1581 O O . ASP A 1 209 ? 16.576 -15.673 -28.030 1.00 88.38 209 ASP A O 1
ATOM 1585 N N . VAL A 1 210 ? 15.943 -15.739 -25.885 1.00 87.31 210 VAL A N 1
ATOM 1586 C CA . VAL A 1 210 ? 14.864 -14.752 -26.050 1.00 87.31 210 VAL A CA 1
ATOM 1587 C C . VAL A 1 210 ? 15.443 -13.353 -26.273 1.00 87.31 210 VAL A C 1
ATOM 1589 O O . VAL A 1 210 ? 14.921 -12.597 -27.090 1.00 87.31 210 VAL A O 1
ATOM 1592 N N . LEU A 1 211 ? 16.524 -12.995 -25.572 1.00 89.12 211 LEU A N 1
ATOM 1593 C CA . LEU A 1 211 ? 17.210 -11.719 -25.779 1.00 89.12 211 LEU A CA 1
ATOM 1594 C C . LEU A 1 211 ? 17.780 -11.616 -27.198 1.00 89.12 211 LEU A C 1
ATOM 1596 O O . LEU A 1 211 ? 17.594 -10.587 -27.838 1.00 89.12 211 LEU A O 1
ATOM 1600 N N . GLU A 1 212 ? 18.441 -12.659 -27.696 1.00 89.75 212 GLU A N 1
ATOM 1601 C CA . GLU A 1 212 ? 19.008 -12.700 -29.049 1.00 89.75 212 GLU A CA 1
ATOM 1602 C C . GLU A 1 212 ? 17.931 -12.474 -30.117 1.00 89.75 212 GLU A C 1
ATOM 1604 O O . GLU A 1 212 ? 18.121 -11.658 -31.021 1.00 89.75 212 GLU A O 1
ATOM 1609 N N . GLN A 1 213 ? 16.758 -13.097 -29.961 1.00 88.19 213 GLN A N 1
ATOM 1610 C CA . GLN A 1 213 ? 15.612 -12.860 -30.847 1.00 88.19 213 GLN A CA 1
ATOM 1611 C C . GLN A 1 213 ? 15.128 -11.405 -30.804 1.00 88.19 213 GLN A C 1
ATOM 1613 O O . GLN A 1 213 ? 14.816 -10.833 -31.846 1.00 88.19 213 GLN A O 1
ATOM 1618 N N . LEU A 1 214 ? 15.085 -10.780 -29.621 1.00 88.00 214 LEU A N 1
ATOM 1619 C CA . LEU A 1 214 ? 14.703 -9.370 -29.490 1.00 88.00 214 LEU A CA 1
ATOM 1620 C C . LEU A 1 214 ? 15.748 -8.437 -30.112 1.00 88.00 214 LEU A C 1
ATOM 1622 O O . LEU A 1 214 ? 15.382 -7.498 -30.813 1.00 88.00 214 LEU A O 1
ATOM 1626 N N . LEU A 1 215 ? 17.040 -8.703 -29.909 1.00 89.31 215 LEU A N 1
ATOM 1627 C CA . LEU A 1 215 ? 18.120 -7.891 -30.475 1.00 89.31 215 LEU A CA 1
ATOM 1628 C C . LEU A 1 215 ? 18.141 -7.944 -32.005 1.00 89.31 215 LEU A C 1
ATOM 1630 O O . LEU A 1 215 ? 18.422 -6.921 -32.627 1.00 89.31 215 LEU A O 1
ATOM 1634 N N . ALA A 1 216 ? 17.778 -9.084 -32.602 1.00 85.38 216 ALA A N 1
ATOM 1635 C CA . ALA A 1 216 ? 17.628 -9.210 -34.049 1.00 85.38 216 ALA A CA 1
ATOM 1636 C C . ALA A 1 216 ? 16.554 -8.253 -34.606 1.00 85.38 216 ALA A C 1
ATOM 1638 O O . ALA A 1 216 ? 16.732 -7.703 -35.690 1.00 85.38 216 ALA A O 1
ATOM 1639 N N . THR A 1 217 ? 15.484 -7.970 -33.845 1.00 82.69 217 THR A N 1
ATOM 1640 C CA . THR A 1 217 ? 14.461 -6.982 -34.250 1.00 82.69 217 THR A CA 1
ATOM 1641 C C . THR A 1 217 ? 14.970 -5.537 -34.222 1.00 82.69 217 THR A C 1
ATOM 1643 O O . THR A 1 217 ? 14.452 -4.688 -34.944 1.00 82.69 217 THR A O 1
ATOM 1646 N N . CYS A 1 218 ? 16.015 -5.260 -33.436 1.00 81.19 218 CYS A N 1
ATOM 1647 C CA . CYS A 1 218 ? 16.685 -3.959 -33.387 1.00 81.19 218 CYS A CA 1
ATOM 1648 C C . CYS A 1 218 ? 17.780 -3.811 -34.463 1.00 81.19 218 CYS A C 1
ATOM 1650 O O . CYS A 1 218 ? 18.410 -2.766 -34.551 1.00 81.19 218 CYS A O 1
ATOM 1652 N N . GLU A 1 219 ? 18.073 -4.846 -35.256 1.00 68.75 219 GLU A N 1
ATOM 1653 C CA . GLU A 1 219 ? 19.028 -4.774 -36.379 1.00 68.75 219 GLU A CA 1
ATOM 1654 C C . GLU A 1 219 ? 18.310 -4.641 -37.741 1.00 68.75 219 GLU A C 1
ATOM 1656 O O . GLU A 1 219 ? 18.912 -4.263 -38.751 1.00 68.75 219 GLU A O 1
ATOM 1661 N N . THR A 1 220 ? 16.993 -4.870 -37.768 1.00 55.41 220 THR A N 1
ATOM 1662 C CA . THR A 1 220 ? 16.125 -4.902 -38.960 1.00 55.41 220 THR A CA 1
ATOM 1663 C C . THR A 1 220 ? 15.756 -3.543 -39.570 1.00 55.41 220 THR A C 1
ATOM 1665 O O . THR A 1 220 ? 14.731 -3.422 -40.231 1.00 55.41 220 THR A O 1
ATOM 1668 N N . ALA A 1 221 ? 16.614 -2.528 -39.469 1.00 51.31 221 ALA A N 1
ATOM 1669 C CA . ALA A 1 221 ? 16.604 -1.474 -40.484 1.00 51.31 221 ALA A CA 1
ATOM 1670 C C . ALA A 1 221 ? 17.325 -1.935 -41.768 1.00 51.31 221 ALA A C 1
ATOM 1672 O O . ALA A 1 221 ? 17.067 -1.391 -42.830 1.00 51.31 221 ALA A O 1
ATOM 1673 N N . ALA A 1 222 ? 18.212 -2.939 -41.718 1.00 45.41 222 ALA A N 1
ATOM 1674 C CA . ALA A 1 222 ? 19.074 -3.295 -42.854 1.00 45.41 222 ALA A CA 1
ATOM 1675 C C . ALA A 1 222 ? 18.556 -4.414 -43.789 1.00 45.41 222 ALA A C 1
ATOM 1677 O O . ALA A 1 222 ? 19.213 -4.700 -44.788 1.00 45.41 222 ALA A O 1
ATOM 1678 N N . MET A 1 223 ? 17.401 -5.037 -43.527 1.00 40.72 223 MET A N 1
ATOM 1679 C CA . MET A 1 223 ? 16.817 -6.052 -44.421 1.00 40.72 223 MET A CA 1
ATOM 1680 C C . MET A 1 223 ? 15.356 -5.734 -44.761 1.00 40.72 223 MET A C 1
ATOM 1682 O O . MET A 1 223 ? 14.583 -5.296 -43.918 1.00 40.72 223 MET A O 1
ATOM 1686 N N . ALA A 1 224 ? 15.040 -5.922 -46.041 1.00 40.50 224 ALA A N 1
ATOM 1687 C CA . ALA A 1 224 ? 13.835 -5.545 -46.782 1.00 40.50 224 ALA A CA 1
ATOM 1688 C C . ALA A 1 224 ? 12.502 -6.141 -46.229 1.00 40.50 224 ALA A C 1
ATOM 1690 O O . ALA A 1 224 ? 12.513 -6.918 -45.276 1.00 40.50 224 ALA A O 1
ATOM 1691 N N . PRO A 1 225 ? 11.331 -5.761 -46.788 1.00 42.66 225 PRO A N 1
ATOM 1692 C CA . PRO A 1 225 ? 10.090 -5.588 -46.046 1.00 42.66 225 PRO A CA 1
ATOM 1693 C C . PRO A 1 225 ? 9.430 -6.917 -45.677 1.00 42.66 225 PRO A C 1
ATOM 1695 O O . PRO A 1 225 ? 9.028 -7.694 -46.540 1.00 42.66 225 PRO A O 1
ATOM 1698 N N . MET A 1 226 ? 9.203 -7.127 -44.384 1.00 37.91 226 MET A N 1
ATOM 1699 C CA . MET A 1 226 ? 8.172 -8.054 -43.933 1.00 37.91 226 MET A CA 1
ATOM 1700 C C . MET A 1 226 ? 6.830 -7.327 -44.003 1.00 37.91 226 MET A C 1
ATOM 1702 O O . MET A 1 226 ? 6.568 -6.381 -43.258 1.00 37.91 226 MET A O 1
ATOM 1706 N N . GLY A 1 227 ? 5.986 -7.752 -44.943 1.00 41.44 227 GLY A N 1
ATOM 1707 C CA . GLY A 1 227 ? 4.582 -7.369 -44.965 1.00 41.44 227 GLY A CA 1
ATOM 1708 C C . GLY A 1 227 ? 3.929 -7.672 -43.614 1.00 41.44 227 GLY A C 1
ATOM 1709 O O . GLY A 1 227 ? 4.188 -8.712 -43.014 1.00 41.44 227 GLY A O 1
ATOM 1710 N N . HIS A 1 228 ? 3.059 -6.755 -43.187 1.00 38.50 228 HIS A N 1
ATOM 1711 C CA . HIS A 1 228 ? 2.219 -6.802 -41.982 1.00 38.50 228 HIS A CA 1
ATOM 1712 C C . HIS A 1 228 ? 2.763 -6.106 -40.726 1.00 38.50 228 HIS A C 1
ATOM 1714 O O . HIS A 1 228 ? 2.742 -6.671 -39.636 1.00 38.50 228 HIS A O 1
ATOM 1720 N N . LEU A 1 229 ? 3.064 -4.807 -40.829 1.00 40.12 229 LEU A N 1
ATOM 1721 C CA . LEU A 1 229 ? 2.708 -3.912 -39.727 1.00 40.12 229 LEU A CA 1
ATOM 1722 C C . LEU A 1 229 ? 1.251 -3.469 -39.938 1.00 40.12 229 LEU A C 1
ATOM 1724 O O . LEU A 1 229 ? 0.936 -2.742 -40.878 1.00 40.12 229 LEU A O 1
ATOM 1728 N N . ARG A 1 230 ? 0.337 -4.006 -39.121 1.00 37.03 230 ARG A N 1
ATOM 1729 C CA . ARG A 1 230 ? -1.075 -3.599 -39.090 1.00 37.03 230 ARG A CA 1
ATOM 1730 C C . ARG A 1 230 ? -1.171 -2.167 -38.566 1.00 37.03 230 ARG A C 1
ATOM 1732 O O . ARG A 1 230 ? -0.806 -1.909 -37.425 1.00 37.03 230 ARG A O 1
ATOM 1739 N N . ASP A 1 231 ? -1.724 -1.282 -39.383 1.00 40.16 231 ASP A N 1
ATOM 1740 C CA . ASP A 1 231 ? -2.235 0.022 -38.956 1.00 40.16 231 ASP A CA 1
ATOM 1741 C C . ASP A 1 231 ? -3.459 -0.187 -38.026 1.00 40.16 231 ASP A C 1
ATOM 1743 O O . ASP A 1 231 ? -4.214 -1.147 -38.248 1.00 40.16 231 ASP A O 1
ATOM 1747 N N . PRO A 1 232 ? -3.743 0.674 -37.025 1.00 42.75 232 PRO A N 1
ATOM 1748 C CA . PRO A 1 232 ? -4.872 0.501 -36.100 1.00 42.75 232 PRO A CA 1
ATOM 1749 C C . PRO A 1 232 ? -6.259 0.543 -36.770 1.00 42.75 232 PRO A C 1
ATOM 1751 O O . PRO A 1 232 ? -7.265 0.280 -36.113 1.00 42.75 232 PRO A O 1
ATOM 1754 N N . HIS A 1 233 ? -6.332 0.856 -38.069 1.00 43.88 233 HIS A N 1
ATOM 1755 C CA . HIS A 1 233 ? -7.580 1.074 -38.807 1.00 43.88 233 HIS A CA 1
ATOM 1756 C C . HIS A 1 233 ? -7.828 0.135 -40.004 1.00 43.88 233 HIS A C 1
ATOM 1758 O O . HIS A 1 233 ? -8.739 0.399 -40.785 1.00 43.88 233 HIS A O 1
ATOM 1764 N N . ASN A 1 234 ? -7.094 -0.980 -40.129 1.00 42.59 234 ASN A N 1
ATOM 1765 C CA . ASN A 1 234 ? -7.429 -2.120 -41.008 1.00 42.59 234 ASN A CA 1
ATOM 1766 C C . ASN A 1 234 ? -7.955 -1.752 -42.421 1.00 42.59 234 ASN A C 1
ATOM 1768 O O . ASN A 1 234 ? -9.039 -2.184 -42.818 1.00 42.59 234 ASN A O 1
ATOM 1772 N N . LYS A 1 235 ? -7.200 -0.966 -43.199 1.00 39.53 235 LYS A N 1
ATOM 1773 C CA . LYS A 1 235 ? -7.465 -0.771 -44.636 1.00 39.53 235 LYS A CA 1
ATOM 1774 C C . LYS A 1 235 ? -6.305 -1.321 -45.464 1.00 39.53 235 L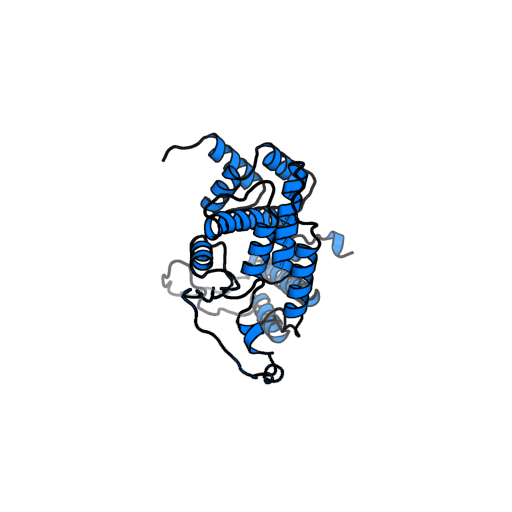YS A C 1
ATOM 1776 O O . LYS A 1 235 ? -5.153 -0.987 -45.209 1.00 39.53 235 LYS A O 1
ATOM 1781 N N . LEU A 1 236 ? -6.619 -2.168 -46.449 1.00 31.08 236 LEU A N 1
ATOM 1782 C CA . LEU A 1 236 ? -5.651 -2.640 -47.440 1.00 31.08 236 LEU A CA 1
ATOM 1783 C C . LEU A 1 236 ? -5.280 -1.480 -48.368 1.00 31.08 236 LEU A C 1
ATOM 1785 O O . LEU A 1 236 ? -6.127 -0.991 -49.113 1.00 31.08 236 LEU A O 1
ATOM 1789 N N . VAL A 1 237 ? -4.013 -1.074 -48.352 1.00 38.06 237 VAL A N 1
ATOM 1790 C CA . VAL A 1 237 ? -3.429 -0.224 -49.393 1.00 38.06 237 VAL A CA 1
ATOM 1791 C C . VAL A 1 237 ? -2.647 -1.136 -50.338 1.00 38.06 237 VAL A C 1
ATOM 1793 O O . VAL A 1 237 ? -1.768 -1.880 -49.902 1.00 38.06 237 VAL A O 1
ATOM 1796 N N . GLN A 1 238 ? -3.010 -1.127 -51.623 1.00 38.81 238 GLN A N 1
ATOM 1797 C CA . GLN A 1 238 ? -2.299 -1.851 -52.678 1.00 38.81 238 GLN A CA 1
ATOM 1798 C C . GLN A 1 238 ? -0.884 -1.284 -52.849 1.00 38.81 238 GLN A C 1
ATOM 1800 O O . GLN A 1 238 ? -0.696 -0.074 -52.948 1.00 38.81 238 GLN A O 1
ATOM 1805 N N . GLN A 1 239 ? 0.107 -2.175 -52.885 1.00 41.06 239 GLN A N 1
ATOM 1806 C CA . GLN A 1 239 ? 1.507 -1.840 -53.119 1.00 41.06 239 GLN A CA 1
ATOM 1807 C C . GLN A 1 239 ? 1.736 -1.570 -54.610 1.00 41.06 239 GLN A C 1
ATOM 1809 O O . GLN A 1 239 ? 1.726 -2.495 -55.419 1.00 41.06 239 GLN A O 1
ATOM 1814 N N . SER A 1 240 ? 1.989 -0.315 -54.971 1.00 39.00 240 SER A N 1
ATOM 1815 C CA . SER A 1 240 ? 2.638 0.039 -56.234 1.00 39.00 240 SER A CA 1
ATOM 1816 C C . SER A 1 240 ? 4.045 0.550 -55.935 1.00 39.00 240 SER A C 1
ATOM 1818 O O . SER A 1 240 ? 4.200 1.597 -55.313 1.00 39.00 240 SER A O 1
ATOM 1820 N N . SER A 1 241 ? 5.029 -0.256 -56.343 1.00 47.31 241 SER A N 1
ATOM 1821 C CA . SER A 1 241 ? 6.435 0.068 -56.632 1.00 47.31 241 SER A CA 1
ATOM 1822 C C . SER A 1 241 ? 6.981 1.391 -56.076 1.00 47.31 241 SER A C 1
ATOM 1824 O O . SER A 1 241 ? 6.706 2.449 -56.638 1.00 47.31 241 SER A O 1
ATOM 1826 N N . LEU A 1 242 ? 7.856 1.319 -55.071 1.00 40.62 242 LEU A N 1
ATOM 1827 C CA . LEU A 1 242 ? 8.812 2.383 -54.760 1.00 40.62 242 LEU A CA 1
ATOM 1828 C C . LEU A 1 242 ? 10.132 1.755 -54.306 1.00 40.62 242 LEU A C 1
ATOM 1830 O O . LEU A 1 242 ? 10.145 0.890 -53.429 1.00 40.62 242 LEU A O 1
ATOM 1834 N N . ASP A 1 243 ? 11.216 2.195 -54.944 1.00 38.94 243 ASP A N 1
ATOM 1835 C CA . ASP A 1 243 ? 12.605 1.948 -54.559 1.00 38.94 243 ASP A CA 1
ATOM 1836 C C . ASP A 1 243 ? 12.812 2.089 -53.041 1.00 38.94 243 ASP A C 1
ATOM 1838 O O . ASP A 1 243 ? 12.256 3.014 -52.434 1.00 38.94 243 ASP A O 1
ATOM 1842 N N . PRO A 1 244 ? 13.652 1.248 -52.407 1.00 47.41 244 PRO A N 1
ATOM 1843 C CA . PRO A 1 244 ? 14.052 1.456 -51.026 1.00 47.41 244 PRO A CA 1
ATOM 1844 C C . PRO A 1 244 ? 15.003 2.658 -50.965 1.00 47.41 244 PRO A C 1
ATOM 1846 O O . PRO A 1 244 ? 16.226 2.526 -51.011 1.00 47.41 244 PRO A O 1
ATOM 1849 N N . GLY A 1 245 ? 14.428 3.858 -50.879 1.00 50.44 245 GLY A N 1
ATOM 1850 C CA . GLY A 1 245 ? 15.159 5.067 -50.521 1.00 50.44 245 GLY A CA 1
ATOM 1851 C C . GLY A 1 245 ? 15.874 4.896 -49.170 1.00 50.44 245 GLY A C 1
ATOM 1852 O O . GLY A 1 245 ? 15.503 4.030 -48.370 1.00 50.44 245 GLY A O 1
ATOM 1853 N N . PRO A 1 246 ? 16.914 5.701 -48.891 1.00 53.56 246 PRO A N 1
ATOM 1854 C CA . PRO A 1 246 ? 17.704 5.566 -47.674 1.00 53.56 246 PRO A CA 1
ATOM 1855 C C . PRO A 1 246 ? 16.794 5.663 -46.446 1.00 53.56 246 PRO A C 1
ATOM 1857 O O . PRO A 1 246 ? 16.059 6.635 -46.274 1.00 53.56 246 PRO A O 1
ATOM 1860 N N . LEU A 1 247 ? 16.835 4.625 -45.606 1.00 55.34 247 LEU A N 1
ATOM 1861 C CA . LEU A 1 247 ? 16.006 4.515 -44.407 1.00 55.34 247 LEU A CA 1
ATOM 1862 C C . LEU A 1 247 ? 16.111 5.774 -43.549 1.00 55.34 247 LEU A C 1
ATOM 1864 O O . LEU A 1 247 ? 17.210 6.277 -43.297 1.00 55.34 247 LEU A O 1
ATOM 1868 N N . ASN A 1 248 ? 14.958 6.238 -43.071 1.00 56.88 248 ASN A N 1
ATOM 1869 C CA . ASN A 1 248 ? 14.832 7.410 -42.219 1.00 56.88 248 ASN A CA 1
ATOM 1870 C C . ASN A 1 248 ? 15.801 7.310 -41.014 1.00 56.88 248 ASN A C 1
ATOM 1872 O O . ASN A 1 248 ? 15.720 6.343 -40.250 1.00 56.88 248 ASN A O 1
ATOM 1876 N N . PRO A 1 249 ? 16.703 8.286 -40.802 1.00 56.41 249 PRO A N 1
ATOM 1877 C CA . PRO A 1 249 ? 17.679 8.262 -39.709 1.00 56.41 249 PRO A CA 1
ATOM 1878 C C . PRO A 1 249 ? 17.046 8.172 -38.310 1.00 56.41 249 PRO A C 1
ATOM 1880 O O . PRO A 1 249 ? 17.689 7.679 -37.384 1.00 56.41 249 PRO A O 1
ATOM 1883 N N . LEU A 1 250 ? 15.778 8.573 -38.150 1.00 53.72 250 LEU A N 1
ATOM 1884 C CA . LEU A 1 250 ? 15.037 8.422 -36.893 1.00 53.72 250 LEU A CA 1
ATOM 1885 C C . LEU A 1 250 ? 14.752 6.955 -36.533 1.00 53.72 250 LEU A C 1
ATOM 1887 O O . LEU A 1 250 ? 14.754 6.621 -35.351 1.00 53.72 250 LEU A O 1
ATOM 1891 N N . VAL A 1 251 ? 14.561 6.077 -37.525 1.00 61.12 251 VAL A N 1
ATOM 1892 C CA . VAL A 1 251 ? 14.336 4.636 -37.299 1.00 61.12 251 VAL A CA 1
ATOM 1893 C C . VAL A 1 251 ? 15.608 3.996 -36.736 1.00 61.12 251 VAL A C 1
ATOM 1895 O O . VAL A 1 251 ? 15.553 3.316 -35.717 1.00 61.12 251 VAL A O 1
ATOM 1898 N N . ARG A 1 252 ? 16.781 4.355 -37.280 1.00 70.19 252 ARG A N 1
ATOM 1899 C CA . ARG A 1 252 ? 18.074 3.842 -36.791 1.00 70.19 252 ARG A CA 1
ATOM 1900 C C . ARG A 1 252 ? 18.384 4.231 -35.342 1.00 70.19 252 ARG A C 1
ATOM 1902 O O . ARG A 1 252 ? 19.015 3.462 -34.625 1.00 70.19 252 ARG A O 1
ATOM 1909 N N . LEU A 1 253 ? 17.990 5.428 -34.902 1.00 78.12 253 LEU A N 1
ATOM 1910 C CA . LEU A 1 253 ? 18.242 5.877 -33.525 1.00 78.12 253 LEU A CA 1
ATOM 1911 C C . LEU A 1 253 ? 17.362 5.150 -32.502 1.00 78.12 253 LEU A C 1
ATOM 1913 O O . LEU A 1 253 ? 17.827 4.856 -31.400 1.00 78.12 253 LEU A O 1
ATOM 1917 N N . VAL A 1 254 ? 16.108 4.858 -32.861 1.00 80.69 254 VAL A N 1
ATOM 1918 C CA . VAL A 1 254 ? 15.195 4.073 -32.016 1.00 80.69 254 VAL A CA 1
ATOM 1919 C C . VAL A 1 254 ? 15.736 2.658 -31.830 1.00 80.69 254 VAL A C 1
ATOM 1921 O O . VAL A 1 254 ? 15.827 2.196 -30.696 1.00 80.69 254 VAL A O 1
ATOM 1924 N N . ASP A 1 255 ? 16.208 2.035 -32.906 1.00 82.94 255 ASP A N 1
ATOM 1925 C CA . ASP A 1 255 ? 16.801 0.697 -32.890 1.00 82.94 255 ASP A CA 1
ATOM 1926 C C . ASP A 1 255 ? 18.038 0.604 -31.981 1.00 82.94 255 ASP A C 1
ATOM 1928 O O . ASP A 1 255 ? 18.139 -0.279 -31.125 1.00 82.94 255 ASP A O 1
ATOM 1932 N N . VAL A 1 256 ? 18.964 1.564 -32.101 1.00 84.38 256 VAL A N 1
ATOM 1933 C CA . VAL A 1 256 ? 20.162 1.638 -31.245 1.00 84.38 256 VAL A CA 1
ATOM 1934 C C . VAL A 1 256 ? 19.783 1.834 -29.775 1.00 84.38 256 VAL A C 1
ATOM 1936 O O . VAL A 1 256 ? 20.370 1.200 -28.893 1.00 84.38 256 VAL A O 1
ATOM 1939 N N . ARG A 1 257 ? 18.789 2.687 -29.496 1.00 85.38 257 ARG A N 1
ATOM 1940 C CA . ARG A 1 257 ? 18.295 2.925 -28.134 1.00 85.38 257 ARG A CA 1
ATOM 1941 C C . ARG A 1 257 ? 17.681 1.661 -27.541 1.00 85.38 257 ARG A C 1
ATOM 1943 O O . ARG A 1 257 ? 17.997 1.306 -26.406 1.00 85.38 257 ARG A O 1
ATOM 1950 N N . ASP A 1 258 ? 16.809 0.997 -28.286 1.00 88.00 258 ASP A N 1
ATOM 1951 C CA . ASP A 1 258 ? 16.072 -0.164 -27.800 1.00 88.00 258 ASP A CA 1
ATOM 1952 C C . ASP A 1 258 ? 17.028 -1.353 -27.592 1.00 88.00 258 ASP A C 1
ATOM 1954 O O . ASP A 1 258 ? 16.971 -2.011 -26.548 1.00 88.00 258 ASP A O 1
ATOM 1958 N N . ARG A 1 259 ? 18.024 -1.524 -28.477 1.00 89.69 259 ARG A N 1
ATOM 1959 C CA . ARG A 1 259 ? 19.147 -2.457 -28.284 1.00 89.69 259 ARG A CA 1
ATOM 1960 C C . ARG A 1 259 ? 19.911 -2.178 -26.987 1.00 89.69 259 ARG A C 1
ATOM 1962 O O . ARG A 1 259 ? 20.155 -3.098 -26.206 1.00 89.69 259 ARG A O 1
ATOM 1969 N N . ALA A 1 260 ? 20.282 -0.919 -26.738 1.00 88.62 260 ALA A N 1
ATOM 1970 C CA . ALA A 1 260 ? 21.003 -0.535 -25.525 1.00 88.62 260 ALA A CA 1
ATOM 1971 C C . ALA A 1 260 ? 20.180 -0.821 -24.257 1.00 88.62 260 ALA A C 1
ATOM 1973 O O . ALA A 1 260 ? 20.709 -1.374 -23.293 1.00 88.62 260 ALA A O 1
ATOM 1974 N N . LEU A 1 261 ? 18.877 -0.519 -24.265 1.00 88.75 261 LEU A N 1
ATOM 1975 C CA . LEU A 1 261 ? 17.979 -0.803 -23.141 1.00 88.75 261 LEU A CA 1
ATOM 1976 C C . LEU A 1 261 ? 17.859 -2.306 -22.850 1.00 88.75 261 LEU A C 1
ATOM 1978 O O . LEU A 1 261 ? 17.908 -2.704 -21.683 1.00 88.75 261 LEU A O 1
ATOM 1982 N N . LEU A 1 262 ? 17.728 -3.135 -23.892 1.00 89.88 262 LEU A N 1
ATOM 1983 C CA . LEU A 1 262 ? 17.651 -4.593 -23.766 1.00 89.88 262 LEU A CA 1
ATOM 1984 C C . LEU A 1 262 ? 18.940 -5.177 -23.174 1.00 89.88 262 LEU A C 1
ATOM 1986 O O . LEU A 1 262 ? 18.881 -5.938 -22.205 1.00 89.88 262 LEU A O 1
ATOM 1990 N N . LEU A 1 263 ? 20.100 -4.774 -23.703 1.00 91.00 263 LEU A N 1
ATOM 1991 C CA . LEU A 1 263 ? 21.405 -5.245 -23.233 1.00 91.00 263 LEU A CA 1
ATOM 1992 C C . LEU A 1 263 ? 21.682 -4.819 -21.790 1.00 91.00 263 LEU A C 1
ATOM 1994 O O . LEU A 1 263 ? 22.050 -5.654 -20.966 1.00 91.00 263 LEU A O 1
ATOM 1998 N N . VAL A 1 264 ? 21.460 -3.545 -21.454 1.00 88.81 264 VAL A N 1
ATOM 1999 C CA . VAL A 1 264 ? 21.679 -3.032 -20.092 1.00 88.81 264 VAL A CA 1
ATOM 2000 C C . VAL A 1 264 ? 20.723 -3.698 -19.100 1.00 88.81 264 VAL A C 1
ATOM 2002 O O . VAL A 1 264 ? 21.140 -4.104 -18.013 1.00 88.81 264 VAL A O 1
ATOM 2005 N N . GLY A 1 265 ? 19.448 -3.866 -19.465 1.00 88.56 265 GLY A N 1
ATOM 2006 C CA . GLY A 1 265 ? 18.460 -4.554 -18.633 1.00 88.56 265 GLY A CA 1
ATOM 2007 C C . GLY A 1 265 ? 18.830 -6.010 -18.348 1.00 88.56 265 GLY A C 1
ATOM 2008 O O . GLY A 1 265 ? 18.734 -6.453 -17.202 1.00 88.56 265 GLY A O 1
ATOM 2009 N N . PHE A 1 266 ? 19.302 -6.734 -19.364 1.00 88.88 266 PHE A N 1
ATOM 2010 C CA . PHE A 1 266 ? 19.700 -8.133 -19.232 1.00 88.88 266 PHE A CA 1
ATOM 2011 C C . PHE A 1 266 ? 21.019 -8.299 -18.466 1.00 88.88 266 PHE A C 1
ATOM 2013 O O . PHE A 1 266 ? 21.062 -9.027 -17.475 1.00 88.88 266 PHE A O 1
ATOM 2020 N N . ALA A 1 267 ? 22.074 -7.579 -18.865 1.00 87.81 267 ALA A N 1
ATOM 2021 C CA . ALA A 1 267 ? 23.404 -7.676 -18.258 1.00 87.81 267 ALA A CA 1
ATOM 2022 C C . ALA A 1 267 ? 23.416 -7.257 -16.779 1.00 87.81 267 ALA A C 1
ATOM 2024 O O . ALA A 1 267 ? 24.209 -7.763 -15.990 1.00 87.81 267 ALA A O 1
ATOM 2025 N N . SER A 1 268 ? 22.498 -6.374 -16.376 1.00 85.19 268 SER A N 1
ATOM 2026 C CA . SER A 1 268 ? 22.334 -5.964 -14.977 1.00 85.19 268 SER A CA 1
ATOM 2027 C C . SER A 1 268 ? 21.508 -6.935 -14.119 1.00 85.19 268 SER A C 1
ATOM 2029 O O . SER A 1 268 ? 21.195 -6.615 -12.971 1.00 85.19 268 SER A O 1
ATOM 2031 N N . GLY A 1 269 ? 21.146 -8.111 -14.644 1.00 79.12 269 GLY A N 1
ATOM 2032 C CA . GLY A 1 269 ? 20.387 -9.127 -13.910 1.00 79.12 269 GLY A CA 1
ATOM 2033 C C . GLY A 1 269 ? 18.886 -8.841 -13.822 1.00 79.12 269 GLY A C 1
ATOM 2034 O O . GLY A 1 269 ? 18.232 -9.267 -12.868 1.00 79.12 269 GLY A O 1
ATOM 2035 N N . GLY A 1 270 ? 18.327 -8.116 -14.798 1.00 76.25 270 GLY A N 1
ATOM 2036 C CA . GLY A 1 270 ? 16.897 -7.817 -14.861 1.00 76.25 270 GLY A CA 1
ATOM 2037 C C . GLY A 1 270 ? 16.478 -6.675 -13.937 1.00 76.25 270 GLY A C 1
ATOM 2038 O O . GLY A 1 270 ? 15.506 -6.807 -13.186 1.00 76.25 270 GLY A O 1
ATOM 2039 N N . ARG A 1 271 ? 17.211 -5.551 -13.972 1.00 80.44 271 ARG A N 1
ATOM 2040 C CA . ARG A 1 271 ? 16.841 -4.334 -13.230 1.00 80.44 271 ARG A CA 1
ATOM 2041 C C . ARG A 1 271 ? 15.418 -3.882 -13.549 1.00 80.44 271 ARG A C 1
ATOM 2043 O O . ARG A 1 271 ? 14.899 -4.073 -14.651 1.00 80.44 271 ARG A O 1
ATOM 2050 N N . ARG A 1 272 ? 14.770 -3.243 -12.570 1.00 77.94 272 ARG A N 1
ATOM 2051 C CA . ARG A 1 272 ? 13.400 -2.743 -12.740 1.00 77.94 272 ARG A CA 1
ATOM 2052 C C . ARG A 1 272 ? 13.373 -1.653 -13.807 1.00 77.94 272 ARG A C 1
ATOM 2054 O O . ARG A 1 272 ? 14.280 -0.828 -13.880 1.00 77.94 272 ARG A O 1
ATOM 2061 N N . ARG A 1 273 ? 12.270 -1.567 -14.558 1.00 82.38 273 ARG A N 1
ATOM 2062 C CA . ARG A 1 273 ? 12.056 -0.525 -15.580 1.00 82.38 273 ARG A CA 1
ATOM 2063 C C . ARG A 1 273 ? 12.362 0.881 -15.060 1.00 82.38 273 ARG A C 1
ATOM 2065 O O . ARG A 1 273 ? 13.004 1.645 -15.764 1.00 82.38 273 ARG A O 1
ATOM 2072 N N . SER A 1 274 ? 11.942 1.200 -13.835 1.00 78.38 274 SER A N 1
ATOM 2073 C CA . SER A 1 274 ? 12.187 2.508 -13.219 1.00 78.38 274 SER A CA 1
ATOM 2074 C C . SER A 1 274 ? 13.674 2.834 -13.074 1.00 78.38 274 SER A C 1
ATOM 2076 O O . SER A 1 274 ? 14.049 3.983 -13.260 1.00 78.38 274 SER A O 1
ATOM 2078 N N . GLU A 1 275 ? 14.505 1.833 -12.771 1.00 82.25 275 GLU A N 1
ATOM 2079 C CA . GLU A 1 275 ? 15.956 1.997 -12.631 1.00 82.25 275 GLU A CA 1
ATOM 2080 C C . GLU A 1 275 ? 16.618 2.225 -13.991 1.00 82.25 275 GLU A C 1
ATOM 2082 O O . GLU A 1 275 ? 17.493 3.076 -14.110 1.00 82.25 275 GLU A O 1
ATOM 2087 N N . LEU A 1 276 ? 16.163 1.506 -15.025 1.00 86.44 276 LEU A N 1
ATOM 2088 C CA . LEU A 1 276 ? 16.649 1.697 -16.392 1.00 86.44 276 LEU A CA 1
ATOM 2089 C C . LEU A 1 276 ? 16.267 3.081 -16.931 1.00 86.44 276 LEU A C 1
ATOM 2091 O O . LEU A 1 276 ? 17.100 3.763 -17.515 1.00 86.44 276 LEU A O 1
ATOM 2095 N N . THR A 1 277 ? 15.034 3.538 -16.690 1.00 83.12 277 THR A N 1
ATOM 2096 C CA . THR A 1 277 ? 14.566 4.849 -17.172 1.00 83.12 277 THR A CA 1
ATOM 2097 C C . THR A 1 277 ? 15.172 6.036 -16.428 1.00 83.12 277 THR A C 1
ATOM 2099 O O . THR A 1 277 ? 15.200 7.134 -16.973 1.00 83.12 277 THR A O 1
ATOM 2102 N N . SER A 1 278 ? 15.618 5.852 -15.182 1.00 82.25 278 SER A N 1
ATOM 2103 C CA . SER A 1 278 ? 16.242 6.923 -14.392 1.00 82.25 278 SER A CA 1
ATOM 2104 C C . SER A 1 278 ? 17.764 6.969 -14.529 1.00 82.25 278 SER A C 1
ATOM 2106 O O . SER A 1 278 ? 18.405 7.777 -13.854 1.00 82.25 278 SER A O 1
ATOM 2108 N N . MET A 1 279 ? 18.348 6.082 -15.338 1.00 85.19 279 MET A N 1
ATOM 2109 C CA . MET A 1 279 ? 19.788 5.999 -15.538 1.00 85.19 279 MET A CA 1
ATOM 2110 C C . MET A 1 279 ? 20.306 7.280 -16.193 1.00 85.19 279 MET A C 1
ATOM 2112 O O . MET A 1 279 ? 19.720 7.788 -17.150 1.00 85.19 279 MET A O 1
ATOM 2116 N N . ARG A 1 280 ? 21.401 7.822 -15.658 1.00 86.88 280 ARG A N 1
ATOM 2117 C CA . ARG A 1 280 ? 22.028 9.050 -16.163 1.00 86.88 280 ARG A CA 1
ATOM 2118 C C . ARG A 1 280 ? 23.380 8.736 -16.775 1.00 86.88 280 ARG A C 1
ATOM 2120 O O . ARG A 1 280 ? 24.084 7.855 -16.296 1.00 86.88 280 ARG A O 1
ATOM 2127 N N . PHE A 1 281 ? 23.775 9.528 -17.770 1.00 84.38 281 PHE A N 1
ATOM 2128 C CA . PHE A 1 281 ? 25.085 9.398 -18.411 1.00 84.38 281 PHE A CA 1
ATOM 2129 C C . PHE A 1 281 ? 26.247 9.455 -17.404 1.00 84.38 281 PHE A C 1
ATOM 2131 O O . PHE A 1 281 ? 27.201 8.700 -17.526 1.00 84.38 281 PHE A O 1
ATOM 2138 N N . SER A 1 282 ? 26.118 10.262 -16.345 1.00 88.12 282 SER A N 1
ATOM 2139 C CA . SER A 1 282 ? 27.113 10.382 -15.270 1.00 88.12 282 SER A CA 1
ATOM 2140 C C . SER A 1 282 ? 27.368 9.097 -14.470 1.00 88.12 282 SER A C 1
ATOM 2142 O O . SER A 1 282 ? 28.247 9.092 -13.622 1.00 88.12 282 SER A O 1
ATOM 2144 N N . GLN A 1 283 ? 26.567 8.044 -14.658 1.00 82.88 283 GLN A N 1
ATOM 2145 C CA . GLN A 1 283 ? 26.724 6.747 -13.989 1.00 82.88 283 GLN A CA 1
ATOM 2146 C C . GLN A 1 283 ? 27.538 5.741 -14.825 1.00 82.88 283 GLN A C 1
ATOM 2148 O O . GLN A 1 283 ? 27.736 4.616 -14.376 1.00 82.88 283 GLN A O 1
ATOM 2153 N N . LEU A 1 284 ? 27.958 6.109 -16.044 1.00 77.75 284 LEU A N 1
ATOM 2154 C CA . LEU A 1 284 ? 28.740 5.264 -16.963 1.00 77.75 284 LEU A CA 1
ATOM 2155 C C . LEU A 1 284 ? 30.263 5.474 -16.840 1.00 77.75 284 LEU A C 1
ATOM 2157 O O . LEU A 1 284 ? 31.026 4.925 -17.631 1.00 77.75 284 LEU A O 1
ATOM 2161 N N . THR A 1 285 ? 30.683 6.267 -15.860 1.00 58.62 285 THR A N 1
ATOM 2162 C CA . THR A 1 285 ? 32.058 6.684 -15.543 1.00 58.62 285 THR A CA 1
ATOM 2163 C C . THR A 1 285 ? 32.302 6.494 -14.061 1.00 58.62 285 THR A C 1
ATOM 2165 O O . THR A 1 285 ? 33.443 6.137 -13.706 1.00 58.62 285 THR A O 1
#

Secondary structure (DSSP, 8-state):
----HHHHHHHHHHHTTT----HHHHHHHHHHS-HHHHHHHHHHHHTT--HHHHHHHHHHHHHHHHHHHHHHSSPPPSSPPHHHHHHHHHHHH--HHHHTT---S-S------------------------S--HHHHHHHHHTT----SSPPPHHHHHHHHHHHHHHHHHTT---GGG-HHHHHHHHHHHHHHTS-PPPS-SS---HHHHHHHHHHTTTTSS---S----TT--PPP------PPPPHHHHHHHHHHHHHHHHHHHTTS--HHHHHT--GGG--

Organism: NCBI:txid2067669

Radius of gyration: 27.78 Å; chains: 1; bounding box: 61×66×91 Å

Sequence (285 aa):
MIQNPVIDAKIEQLDGLGAILPLDRATQLASLLSDDDIETLRHLAKAGMGANSLRALMSDLGYLEGWALAAIGTPLPWPAPQDLILKFIAHHLWDPSATSAEVPAATVAAEVSAENGMVVGTGAKTKTRTHGMPQDVAETLRDQGLLRSKGPHAPATVERRLAHWSTLHRWRELDGAFGSTQIRAAMRLAVRVADRPRGRKSQKAITLDVLEQLLATCETAAMAPMGHLRDPHNKLVQQSSLDPGPLNPLVRLVDVRDRALLLVGFASGGRRRSELTSMRFSQLT